Protein AF-A0A068B8W2-F1 (afdb_monomer_lite)

Structure (mmCIF, N/CA/C/O backbone):
data_AF-A0A068B8W2-F1
#
_entry.id   AF-A0A068B8W2-F1
#
loop_
_atom_site.group_PDB
_atom_site.id
_atom_site.type_symbol
_atom_site.label_atom_id
_atom_site.label_alt_id
_atom_site.label_comp_id
_atom_site.label_asym_id
_atom_site.label_entity_id
_atom_site.label_seq_id
_atom_site.pdbx_PDB_ins_code
_atom_site.Cartn_x
_atom_site.Cartn_y
_atom_site.Cartn_z
_atom_site.occupancy
_atom_site.B_iso_or_equiv
_atom_site.auth_seq_id
_atom_site.auth_comp_id
_atom_site.auth_asym_id
_atom_site.auth_atom_id
_atom_site.pdbx_PDB_model_num
ATOM 1 N N . SER A 1 1 ? -9.940 80.401 0.586 1.00 36.38 1 SER A N 1
ATOM 2 C CA . SER A 1 1 ? -10.183 79.533 -0.581 1.00 36.38 1 SER A CA 1
ATOM 3 C C . SER A 1 1 ? -9.376 78.262 -0.369 1.00 36.38 1 SER A C 1
ATOM 5 O O . SER A 1 1 ? -8.181 78.396 -0.162 1.00 36.38 1 SER A O 1
ATOM 7 N N . SER A 1 2 ? -9.941 77.064 -0.177 1.00 26.98 2 SER A N 1
ATOM 8 C CA . SER A 1 2 ? -11.043 76.405 -0.920 1.00 26.98 2 SER A CA 1
ATOM 9 C C . SER A 1 2 ? -10.590 76.067 -2.346 1.00 26.98 2 SER A C 1
ATOM 11 O O . SER A 1 2 ? -10.192 76.996 -3.040 1.00 26.98 2 SER A O 1
ATOM 13 N N . LEU A 1 3 ? -10.615 74.823 -2.846 1.00 29.17 3 LEU A N 1
ATOM 14 C CA . LEU A 1 3 ? -11.089 73.507 -2.336 1.00 29.17 3 LEU A CA 1
ATOM 15 C C . LEU A 1 3 ? -10.212 72.397 -3.029 1.00 29.17 3 LEU A C 1
ATOM 17 O O . LEU A 1 3 ? -9.415 72.763 -3.886 1.00 29.17 3 LEU A O 1
ATOM 21 N N . TRP A 1 4 ? -10.217 71.071 -2.784 1.00 25.31 4 TRP A N 1
ATOM 22 C CA . TRP A 1 4 ? -11.047 70.136 -1.994 1.00 25.31 4 TRP A CA 1
ATOM 23 C C . TRP A 1 4 ? -10.270 68.814 -1.685 1.00 25.31 4 TRP A C 1
ATOM 25 O O . TRP A 1 4 ? -9.098 68.680 -2.022 1.00 25.31 4 TRP A O 1
ATOM 35 N N . MET A 1 5 ? -10.945 67.827 -1.080 1.00 34.22 5 MET A N 1
ATOM 36 C CA . MET A 1 5 ? -10.606 66.391 -0.909 1.00 34.22 5 MET A CA 1
ATOM 37 C C . MET A 1 5 ? -11.958 65.642 -0.816 1.00 34.22 5 MET A C 1
ATOM 39 O O . MET A 1 5 ? -12.902 66.276 -0.331 1.00 34.22 5 MET A O 1
ATOM 43 N N . PRO A 1 6 ? -12.132 64.366 -1.247 1.00 42.16 6 PRO A N 1
ATOM 44 C CA . PRO A 1 6 ? -11.525 63.170 -0.616 1.00 42.16 6 PRO A CA 1
ATOM 45 C C . PRO A 1 6 ? -11.206 62.046 -1.666 1.00 42.16 6 PRO A C 1
ATOM 47 O O . PRO A 1 6 ? -11.066 62.371 -2.838 1.00 42.16 6 PRO A O 1
ATOM 50 N N . ALA A 1 7 ? -11.015 60.740 -1.395 1.00 27.53 7 ALA A N 1
ATOM 51 C CA . ALA A 1 7 ? -11.277 59.903 -0.213 1.00 27.53 7 ALA A CA 1
ATOM 52 C C . ALA A 1 7 ? -10.320 58.693 -0.064 1.00 27.53 7 ALA A C 1
ATOM 54 O O . ALA A 1 7 ? -9.448 58.458 -0.893 1.00 27.53 7 ALA A O 1
ATOM 55 N N . SER A 1 8 ? -10.497 57.929 1.023 1.00 30.73 8 SER A N 1
ATOM 56 C CA . SER A 1 8 ? -9.637 56.820 1.466 1.00 30.73 8 SER A CA 1
ATOM 57 C C . SER A 1 8 ? -10.455 55.629 1.982 1.00 30.73 8 SER A C 1
ATOM 59 O O . SER A 1 8 ? -11.459 55.839 2.662 1.00 30.73 8 SER A O 1
ATOM 61 N N . GLN A 1 9 ? -9.975 54.403 1.735 1.00 27.97 9 GLN A N 1
ATOM 62 C CA . GLN A 1 9 ? -10.209 53.185 2.534 1.00 27.97 9 GLN A CA 1
ATOM 63 C C . GLN A 1 9 ? -9.087 52.172 2.201 1.00 27.97 9 GLN A C 1
ATOM 65 O O . GLN A 1 9 ? -8.893 51.841 1.040 1.00 27.97 9 GLN A O 1
ATOM 70 N N . ARG A 1 10 ? -8.147 51.861 3.109 1.00 26.59 10 ARG A N 1
ATOM 71 C CA . ARG A 1 10 ? -8.221 51.066 4.364 1.00 26.59 10 ARG A CA 1
ATOM 72 C C . ARG A 1 10 ? -8.109 49.547 4.148 1.00 26.59 10 ARG A C 1
ATOM 74 O O . ARG A 1 10 ? -9.094 48.923 3.800 1.00 26.59 10 ARG A O 1
ATOM 81 N N . HIS A 1 11 ? -6.962 48.987 4.536 1.00 26.50 11 HIS A N 1
ATOM 82 C CA . HIS A 1 11 ? -6.759 47.755 5.331 1.00 26.50 11 HIS A CA 1
ATOM 83 C C . HIS A 1 11 ? -5.304 47.866 5.863 1.00 26.50 11 HIS A C 1
ATOM 85 O O . HIS A 1 11 ? -4.417 48.225 5.098 1.00 26.50 11 HIS A O 1
ATOM 91 N N . VAL A 1 12 ? -4.993 47.873 7.168 1.00 28.30 12 VAL A N 1
ATOM 92 C CA . VAL A 1 12 ? -5.113 46.801 8.184 1.00 28.30 12 VAL A CA 1
ATOM 93 C C . VAL A 1 12 ? -4.441 45.500 7.712 1.00 28.30 12 VAL A C 1
ATOM 95 O O . VAL A 1 12 ? -4.891 44.928 6.733 1.00 28.30 12 VAL A O 1
ATOM 98 N N . GLY A 1 13 ? -3.410 44.949 8.363 1.00 23.84 13 GLY A N 1
ATOM 99 C CA . GLY A 1 13 ? -2.653 45.421 9.532 1.00 23.84 13 GLY A CA 1
ATOM 100 C C . GLY A 1 13 ? -2.033 44.254 10.322 1.00 23.84 13 GLY A C 1
ATOM 101 O O . GLY A 1 13 ? -2.756 43.348 10.707 1.00 23.84 13 GLY A O 1
ATOM 102 N N . HIS A 1 14 ? -0.729 44.341 10.611 1.00 27.31 14 HIS A N 1
ATOM 103 C CA . HIS A 1 14 ? 0.101 43.423 11.420 1.00 27.31 14 HIS A CA 1
ATOM 104 C C . HIS A 1 14 ? 0.532 42.050 10.851 1.00 27.31 14 HIS A C 1
ATOM 106 O O . HIS A 1 14 ? -0.207 41.077 10.784 1.00 27.31 14 HIS A O 1
ATOM 112 N N . ASN A 1 15 ? 1.831 42.033 10.532 1.00 25.72 15 ASN A N 1
ATOM 113 C CA . ASN A 1 15 ? 2.863 40.993 10.646 1.00 25.72 15 ASN A CA 1
ATOM 114 C C . ASN A 1 15 ? 2.612 39.660 11.389 1.00 25.72 15 ASN A C 1
ATOM 116 O O . ASN A 1 15 ? 1.964 39.598 12.426 1.00 25.72 15 ASN A O 1
ATOM 120 N N . ALA A 1 16 ? 3.453 38.704 10.963 1.00 26.86 16 ALA A N 1
ATOM 121 C CA . ALA A 1 16 ? 4.076 37.613 11.727 1.00 26.86 16 ALA A CA 1
ATOM 122 C C . ALA A 1 16 ? 3.227 36.373 12.077 1.00 26.86 16 ALA A C 1
ATOM 124 O O . ALA A 1 16 ? 2.546 36.301 13.092 1.00 26.86 16 ALA A O 1
ATOM 125 N N . GLY A 1 17 ? 3.432 35.326 11.272 1.00 23.97 17 GLY A N 1
ATOM 126 C CA . GLY A 1 17 ? 3.060 33.937 11.542 1.00 23.97 17 GLY A CA 1
ATOM 127 C C . GLY A 1 17 ? 3.944 33.018 10.695 1.00 23.97 17 GLY A C 1
ATOM 128 O O . GLY A 1 17 ? 3.682 32.814 9.512 1.00 23.97 17 GLY A O 1
ATOM 129 N N . TRP A 1 18 ? 5.062 32.558 11.261 1.00 31.84 18 TRP A N 1
ATOM 130 C CA . TRP A 1 18 ? 5.984 31.621 10.601 1.00 31.84 18 TRP A CA 1
ATOM 131 C C . TRP A 1 18 ? 5.379 30.203 10.630 1.00 31.84 18 TRP A C 1
ATOM 133 O O . TRP A 1 18 ? 4.575 29.923 11.513 1.00 31.84 18 TRP A O 1
ATOM 143 N N . LEU A 1 19 ? 5.802 29.317 9.716 1.00 30.98 19 LEU A N 1
ATOM 144 C CA . LEU A 1 19 ? 5.360 27.908 9.591 1.00 30.98 19 LEU A CA 1
ATOM 145 C C . LEU A 1 19 ? 3.920 27.665 9.069 1.00 30.98 19 LEU A C 1
ATOM 147 O O . LEU A 1 19 ? 3.079 27.198 9.823 1.00 30.98 19 LEU A O 1
ATOM 151 N N . ASP A 1 20 ? 3.680 27.837 7.757 1.00 30.50 20 A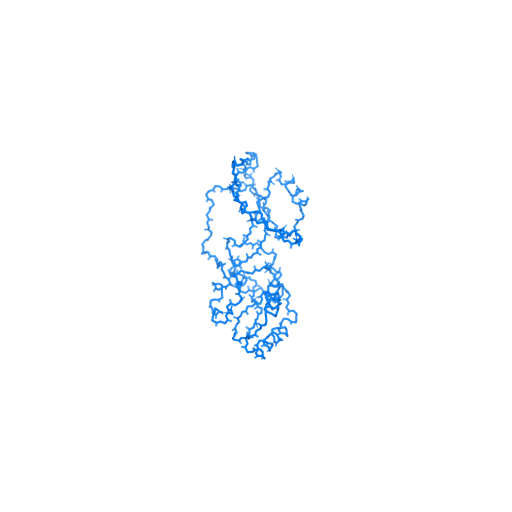SP A N 1
ATOM 152 C CA . ASP A 1 20 ? 2.866 26.854 6.991 1.00 30.50 20 ASP A CA 1
ATOM 153 C C . ASP A 1 20 ? 3.097 26.908 5.456 1.00 30.50 20 ASP A C 1
ATOM 155 O O . ASP A 1 20 ? 2.189 27.104 4.647 1.00 30.50 20 ASP A O 1
ATOM 159 N N . LYS A 1 21 ? 4.362 26.813 5.012 1.00 32.41 21 LYS A N 1
ATOM 160 C CA . LYS A 1 21 ? 4.726 26.833 3.577 1.00 32.41 21 LYS A CA 1
ATOM 161 C C . LYS A 1 21 ? 5.486 25.585 3.135 1.00 32.41 21 LYS A C 1
ATOM 163 O O . LYS A 1 21 ? 6.660 25.660 2.784 1.00 32.41 21 LYS A O 1
ATOM 168 N N . GLN A 1 22 ? 4.786 24.452 3.081 1.00 31.50 22 GLN A N 1
ATOM 169 C CA . GLN A 1 22 ? 5.243 23.287 2.308 1.00 31.50 22 GLN A CA 1
ATOM 170 C C . GLN A 1 22 ? 4.122 22.537 1.566 1.00 31.50 22 GLN A C 1
ATOM 172 O O . GLN A 1 22 ? 4.227 21.345 1.279 1.00 31.50 22 GLN A O 1
ATOM 177 N N . GLY A 1 23 ? 3.079 23.266 1.154 1.00 28.17 23 GLY A N 1
ATOM 178 C CA . GLY A 1 23 ? 2.222 22.822 0.058 1.00 28.17 23 GLY A CA 1
ATOM 179 C C . GLY A 1 23 ? 3.056 22.656 -1.215 1.00 28.17 23 GLY A C 1
ATOM 180 O O . GLY A 1 23 ? 3.530 23.642 -1.780 1.00 28.17 23 GLY A O 1
ATOM 181 N N . MET A 1 24 ? 3.262 21.408 -1.644 1.00 30.47 24 MET A N 1
ATOM 182 C CA . MET A 1 24 ? 3.924 21.101 -2.914 1.00 30.47 24 MET A CA 1
ATOM 183 C C . MET A 1 24 ? 3.161 21.774 -4.064 1.00 30.47 24 MET A C 1
ATOM 185 O O . MET A 1 24 ? 1.928 21.731 -4.069 1.00 30.47 24 MET A O 1
ATOM 189 N N . PRO A 1 25 ? 3.850 22.389 -5.042 1.00 31.19 25 PRO A N 1
ATOM 190 C CA . PRO A 1 25 ? 3.169 23.062 -6.135 1.00 31.19 25 PRO A CA 1
ATOM 191 C C . PRO A 1 25 ? 2.336 22.065 -6.943 1.00 31.19 25 PRO A C 1
ATOM 193 O O . PRO A 1 25 ? 2.823 20.993 -7.308 1.00 31.19 25 PRO A O 1
ATOM 196 N N . GLN A 1 26 ? 1.110 22.469 -7.283 1.00 43.31 26 GLN A N 1
ATOM 197 C CA . GLN A 1 26 ? 0.320 21.890 -8.371 1.00 43.31 26 GLN A CA 1
ATOM 198 C C . GLN A 1 26 ? 1.069 22.110 -9.694 1.00 43.31 26 GLN A C 1
ATOM 200 O O . GLN A 1 26 ? 0.801 23.044 -10.445 1.00 43.31 26 GLN A O 1
ATOM 205 N N . ARG A 1 27 ? 2.062 21.259 -9.956 1.00 33.94 27 ARG A N 1
ATOM 206 C CA . ARG A 1 27 ? 2.553 21.022 -11.306 1.00 33.94 27 ARG A CA 1
ATOM 207 C C . ARG A 1 27 ? 1.568 20.066 -11.958 1.00 33.94 27 ARG A C 1
ATOM 209 O O . ARG A 1 27 ? 1.485 18.907 -11.556 1.00 33.94 27 ARG A O 1
ATOM 216 N N . SER A 1 28 ? 0.867 20.549 -12.981 1.00 37.97 28 SER A N 1
ATOM 217 C CA . SER A 1 28 ? 0.469 19.679 -14.083 1.00 37.97 28 SER A CA 1
ATOM 218 C C . SER A 1 28 ? 1.690 18.854 -14.488 1.00 37.97 28 SER A C 1
ATOM 220 O O . SER A 1 28 ? 2.794 19.402 -14.573 1.00 37.97 28 SER A O 1
ATOM 222 N N . MET A 1 29 ? 1.518 17.545 -14.677 1.00 35.00 29 MET A N 1
ATOM 223 C CA . MET A 1 29 ? 2.601 16.718 -15.204 1.00 35.00 29 MET A CA 1
ATOM 224 C C . MET A 1 29 ? 3.020 17.313 -16.555 1.00 35.00 29 MET A C 1
ATOM 226 O O . MET A 1 29 ? 2.172 17.392 -17.443 1.00 35.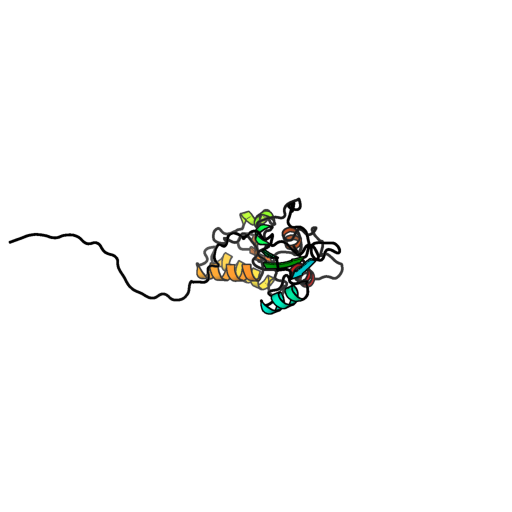00 29 MET A O 1
ATOM 230 N N . PRO A 1 30 ? 4.275 17.771 -16.723 1.00 32.84 30 PRO A N 1
ATOM 231 C CA . PRO A 1 30 ? 4.814 17.993 -18.055 1.00 32.84 30 PRO A CA 1
ATOM 232 C C . PRO A 1 30 ? 4.872 16.629 -18.738 1.00 32.84 30 PRO A C 1
ATOM 234 O O . PRO A 1 30 ? 5.185 15.645 -18.062 1.00 32.84 30 PRO A O 1
ATOM 237 N N . ASP A 1 31 ? 4.599 16.569 -20.038 1.00 45.00 31 ASP A N 1
ATOM 238 C CA . ASP A 1 31 ? 4.586 15.312 -20.785 1.00 45.00 31 ASP A CA 1
ATOM 239 C C . ASP A 1 31 ? 5.876 14.518 -20.520 1.00 45.00 31 ASP A C 1
ATOM 241 O O . ASP A 1 31 ? 6.985 14.973 -20.817 1.00 45.00 31 ASP A O 1
ATOM 245 N N . SER A 1 32 ? 5.741 13.334 -19.911 1.00 45.06 32 SER A N 1
ATOM 246 C CA . SER A 1 32 ? 6.882 12.501 -19.504 1.00 45.06 32 SER A CA 1
ATOM 247 C C . SER A 1 32 ? 7.632 11.899 -20.698 1.00 45.06 32 SER A C 1
ATOM 249 O O . SER A 1 32 ? 8.718 11.346 -20.523 1.00 45.06 32 SER A O 1
ATOM 251 N N . CYS A 1 33 ? 7.111 12.100 -21.913 1.00 44.62 33 CYS A N 1
ATOM 252 C CA . CYS A 1 33 ? 7.702 11.790 -23.210 1.00 44.62 33 CYS A CA 1
ATOM 253 C C . CYS A 1 33 ? 8.936 12.662 -23.534 1.00 44.62 33 CYS A C 1
ATOM 255 O O . CYS A 1 33 ? 9.015 13.315 -24.578 1.00 44.62 33 CYS A O 1
ATOM 257 N N . ARG A 1 34 ? 9.954 12.651 -22.664 1.00 58.28 34 ARG A N 1
ATOM 258 C CA . ARG A 1 34 ? 11.313 13.018 -23.077 1.00 58.28 34 ARG A CA 1
ATOM 259 C C . ARG A 1 34 ? 11.819 11.927 -24.009 1.00 58.28 34 ARG A C 1
ATOM 261 O O . ARG A 1 34 ? 12.118 10.830 -23.549 1.00 58.28 34 ARG A O 1
ATOM 268 N N . VAL A 1 35 ? 11.912 12.253 -25.298 1.00 63.03 35 VAL A N 1
ATOM 269 C CA . VAL A 1 35 ? 12.390 11.353 -26.357 1.00 63.03 35 VAL A CA 1
ATOM 270 C C . VAL A 1 35 ? 13.687 10.667 -25.920 1.00 63.03 35 VAL A C 1
ATOM 272 O O . VAL A 1 35 ? 14.736 11.304 -25.806 1.00 63.03 35 VAL A O 1
ATOM 275 N N . LEU A 1 36 ? 13.590 9.364 -25.655 1.00 75.44 36 LEU A N 1
ATOM 276 C CA . LEU A 1 36 ? 14.732 8.496 -25.394 1.00 75.44 36 LEU A CA 1
ATOM 277 C C . LEU A 1 36 ? 15.638 8.456 -26.632 1.00 75.44 36 LEU A C 1
ATOM 279 O O . LEU A 1 36 ? 15.157 8.529 -27.764 1.00 75.44 36 LEU A O 1
ATOM 283 N N . ASP A 1 37 ? 16.948 8.281 -26.435 1.00 79.12 37 ASP A N 1
ATOM 284 C CA . ASP A 1 37 ? 17.842 7.981 -27.556 1.00 79.12 37 ASP A CA 1
ATOM 285 C C . ASP A 1 37 ? 17.321 6.723 -28.279 1.00 79.12 37 ASP A C 1
ATOM 287 O O . ASP A 1 37 ? 17.054 5.695 -27.657 1.00 79.12 37 ASP A O 1
ATOM 291 N N . ASN A 1 38 ? 17.214 6.788 -29.606 1.00 78.12 38 ASN A N 1
ATOM 292 C CA . ASN A 1 38 ? 16.852 5.680 -30.494 1.00 78.12 38 ASN A CA 1
ATOM 293 C C . ASN A 1 38 ? 17.838 4.485 -30.378 1.00 78.12 38 ASN A C 1
ATOM 295 O O . ASN A 1 38 ? 17.589 3.403 -30.907 1.00 78.12 38 ASN A O 1
ATOM 299 N N . ARG A 1 39 ? 18.974 4.641 -29.689 1.00 80.62 39 ARG A N 1
ATOM 300 C CA . ARG A 1 39 ? 19.863 3.546 -29.256 1.00 80.62 39 ARG A CA 1
ATOM 301 C C . ARG A 1 39 ? 19.384 2.830 -27.988 1.00 80.62 39 ARG A C 1
ATOM 303 O O . ARG A 1 39 ? 19.645 1.642 -27.850 1.00 80.62 39 ARG A O 1
ATOM 310 N N . VAL A 1 40 ? 18.703 3.539 -27.088 1.00 85.62 40 VAL A N 1
ATOM 311 C CA . VAL A 1 40 ? 18.208 3.049 -25.788 1.00 85.62 40 VAL A CA 1
ATOM 312 C C . VAL A 1 40 ? 16.755 2.574 -25.884 1.00 85.62 40 VAL A C 1
ATOM 314 O O . VAL A 1 40 ? 16.403 1.589 -25.244 1.00 85.62 40 VAL A O 1
ATOM 317 N N . ALA A 1 41 ? 15.924 3.211 -26.715 1.00 87.06 41 ALA A N 1
ATOM 318 C CA . ALA A 1 41 ? 14.512 2.878 -26.955 1.00 87.06 41 ALA A CA 1
ATOM 319 C C . ALA A 1 41 ? 14.302 1.594 -27.796 1.00 87.06 41 ALA A C 1
ATOM 321 O O . ALA A 1 41 ? 13.509 1.574 -28.738 1.00 87.06 41 ALA A O 1
ATOM 322 N N . LYS A 1 42 ? 15.073 0.536 -27.521 1.00 88.44 42 LYS A N 1
ATOM 323 C CA . LYS A 1 42 ? 15.097 -0.727 -28.274 1.00 88.44 42 LYS A CA 1
ATOM 324 C C . LYS A 1 42 ? 15.297 -1.934 -27.351 1.00 88.44 42 LYS A C 1
ATOM 326 O O . LYS A 1 42 ? 15.847 -1.772 -26.264 1.00 88.44 42 LYS A O 1
ATOM 331 N N . PRO A 1 43 ? 14.909 -3.148 -27.789 1.00 90.62 43 PRO A N 1
ATOM 332 C CA . PRO A 1 43 ? 15.199 -4.379 -27.064 1.00 90.62 43 PRO A CA 1
ATOM 333 C C . PRO A 1 43 ? 16.707 -4.582 -26.790 1.00 90.62 43 PRO A C 1
ATOM 335 O O . PRO A 1 43 ? 17.519 -4.266 -27.663 1.00 90.62 43 PRO A O 1
ATOM 338 N N . PRO A 1 44 ? 17.093 -5.171 -25.640 1.00 93.00 44 PRO A N 1
ATOM 339 C CA . PRO A 1 44 ? 16.216 -5.646 -24.570 1.00 93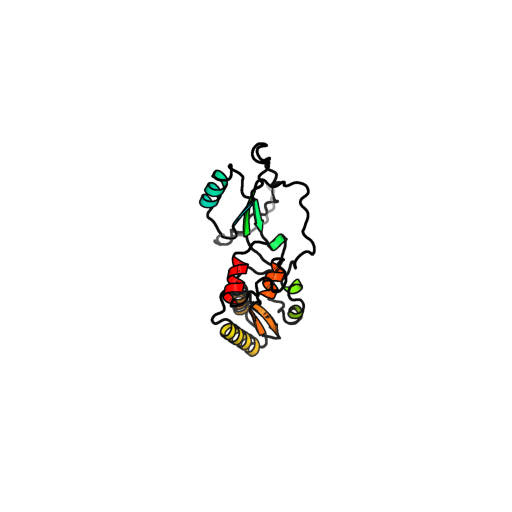.00 44 PRO A CA 1
ATOM 340 C C . PRO A 1 44 ? 15.553 -4.494 -23.804 1.00 93.00 44 PRO A C 1
ATOM 342 O O . PRO A 1 44 ? 16.185 -3.489 -23.478 1.00 93.00 44 PRO A O 1
ATOM 345 N N . TYR A 1 45 ? 14.266 -4.657 -23.498 1.00 94.81 45 TYR A N 1
ATOM 346 C CA . TYR A 1 45 ? 13.584 -3.734 -22.601 1.00 94.81 45 TYR A CA 1
ATOM 347 C C . TYR A 1 45 ? 14.012 -3.997 -21.156 1.00 94.81 45 TYR A C 1
ATOM 349 O O . TYR A 1 45 ? 14.118 -5.151 -20.737 1.00 94.81 45 TYR A O 1
ATOM 357 N N . PHE A 1 46 ? 14.237 -2.931 -20.395 1.00 94.94 46 PHE A N 1
ATOM 358 C CA . PHE A 1 46 ? 14.541 -2.974 -18.972 1.00 94.94 46 PHE A CA 1
ATOM 359 C C . PHE A 1 46 ? 13.529 -2.143 -18.183 1.00 94.94 46 PHE A C 1
ATOM 361 O O . PHE A 1 46 ? 13.010 -1.133 -18.660 1.00 94.94 46 PHE A O 1
ATOM 368 N N . PHE A 1 47 ? 13.282 -2.566 -16.947 1.00 94.81 47 PHE A N 1
ATOM 369 C CA . PHE A 1 47 ? 12.434 -1.867 -15.994 1.00 94.81 47 PHE A CA 1
ATOM 370 C C . PHE A 1 47 ? 13.060 -2.005 -14.608 1.00 94.81 47 PHE A C 1
ATOM 372 O O . PHE A 1 47 ? 13.092 -3.092 -14.034 1.00 94.81 47 PHE A O 1
ATOM 379 N N . TYR A 1 48 ? 13.594 -0.905 -14.087 1.00 94.94 48 TYR A N 1
ATOM 380 C CA . TYR A 1 48 ? 14.005 -0.787 -12.694 1.00 94.94 48 TYR A CA 1
ATOM 381 C C . TYR A 1 48 ? 12.939 0.005 -11.944 1.00 94.94 48 TYR A C 1
ATOM 383 O O . TYR A 1 48 ? 12.578 1.098 -12.373 1.00 94.94 48 TYR A O 1
ATOM 391 N N . GLY A 1 49 ? 12.466 -0.512 -10.814 1.00 92.94 49 GLY A N 1
ATOM 392 C CA . GLY A 1 49 ? 11.542 0.194 -9.932 1.00 92.94 49 GLY A CA 1
ATOM 393 C C . GLY A 1 49 ? 12.052 0.208 -8.499 1.00 92.94 49 GLY A C 1
ATOM 394 O O . GLY A 1 49 ? 12.683 -0.752 -8.055 1.00 92.94 49 GLY A O 1
ATOM 395 N N . ASN A 1 50 ? 11.777 1.286 -7.767 1.00 90.75 50 ASN A N 1
ATOM 396 C CA . ASN A 1 50 ? 12.065 1.360 -6.340 1.00 90.75 50 ASN A CA 1
ATOM 397 C C . ASN A 1 50 ? 10.941 2.069 -5.570 1.00 90.75 50 ASN A C 1
ATOM 399 O O . ASN A 1 50 ? 10.539 3.186 -5.899 1.00 90.75 50 ASN A O 1
ATOM 403 N N . ILE A 1 51 ? 10.473 1.386 -4.525 1.00 79.62 51 ILE A N 1
ATOM 404 C CA . ILE A 1 51 ? 9.370 1.773 -3.633 1.00 79.62 51 ILE A CA 1
ATOM 405 C C . ILE A 1 51 ? 9.882 2.591 -2.429 1.00 79.62 51 ILE A C 1
ATOM 407 O O . ILE A 1 51 ? 9.119 3.240 -1.716 1.00 79.62 51 ILE A O 1
ATOM 411 N N . THR A 1 52 ? 11.191 2.551 -2.165 1.00 68.06 52 THR A N 1
ATOM 412 C CA . THR A 1 52 ? 11.808 3.244 -1.029 1.00 68.06 52 THR A CA 1
ATOM 413 C C . THR A 1 52 ? 12.118 4.705 -1.356 1.00 68.06 52 THR A C 1
ATOM 415 O O . THR A 1 52 ? 12.374 5.070 -2.505 1.00 68.06 52 THR A O 1
ATOM 418 N N . ASN A 1 53 ? 12.175 5.548 -0.319 1.00 74.06 53 ASN A N 1
ATOM 419 C CA . ASN A 1 53 ? 12.672 6.923 -0.420 1.00 74.06 53 ASN A CA 1
ATOM 420 C C . ASN A 1 53 ? 14.205 6.943 -0.618 1.00 74.06 53 ASN A C 1
ATOM 422 O O . ASN A 1 53 ? 14.949 7.372 0.266 1.00 74.06 53 ASN A O 1
ATOM 426 N N . LEU A 1 54 ? 14.684 6.481 -1.777 1.00 84.19 54 LEU A N 1
ATOM 427 C CA . LEU A 1 54 ? 16.048 6.741 -2.233 1.00 84.19 54 LEU A CA 1
ATOM 428 C C . LEU A 1 54 ? 16.303 8.257 -2.265 1.00 84.19 54 LEU A C 1
ATOM 430 O O . LEU A 1 54 ? 15.445 9.037 -2.685 1.00 84.19 54 LEU A O 1
ATOM 434 N N . SER A 1 55 ? 17.505 8.676 -1.863 1.00 88.88 55 SER A N 1
ATOM 435 C CA . SER A 1 55 ? 17.929 10.072 -1.992 1.00 88.88 55 SER A CA 1
ATOM 436 C C . SER A 1 55 ? 18.040 10.493 -3.461 1.00 88.88 55 SER A C 1
ATOM 438 O O . SER A 1 55 ? 18.212 9.661 -4.357 1.00 88.88 55 SER A O 1
ATOM 440 N N . GLN A 1 56 ? 18.003 11.805 -3.710 1.00 88.38 56 GLN A N 1
ATOM 441 C CA . GLN A 1 56 ? 18.190 12.361 -5.052 1.00 88.38 56 GLN A CA 1
ATOM 442 C C . GLN A 1 56 ? 19.511 11.888 -5.684 1.00 88.38 56 GLN A C 1
ATOM 444 O O . GLN A 1 56 ? 19.528 11.511 -6.851 1.00 88.38 56 GLN A O 1
ATOM 449 N N . ASP A 1 57 ? 20.594 11.822 -4.903 1.00 92.38 57 ASP A N 1
ATOM 450 C CA . ASP A 1 57 ? 21.909 11.359 -5.370 1.00 92.38 57 ASP A CA 1
ATOM 451 C C . ASP A 1 57 ? 21.904 9.877 -5.769 1.00 92.38 57 ASP A C 1
ATOM 453 O O . ASP A 1 57 ? 22.598 9.478 -6.704 1.00 92.38 57 ASP A O 1
ATOM 457 N N . SER A 1 58 ? 21.113 9.050 -5.079 1.00 94.31 58 SER A N 1
ATOM 458 C CA . SER A 1 58 ? 20.915 7.646 -5.447 1.00 94.31 58 SER A CA 1
ATOM 459 C C . SER A 1 58 ? 20.131 7.525 -6.753 1.00 94.31 58 SER A C 1
ATOM 461 O O . SER A 1 58 ? 20.530 6.752 -7.620 1.00 94.31 58 SER A O 1
ATOM 463 N N . TRP A 1 59 ? 19.090 8.340 -6.958 1.00 92.50 59 TRP A N 1
ATOM 464 C CA . TRP A 1 59 ? 18.381 8.401 -8.242 1.00 92.50 59 TRP A CA 1
ATOM 465 C C . TRP A 1 59 ? 19.256 8.911 -9.391 1.00 92.50 59 TRP A C 1
ATOM 467 O O . TRP A 1 59 ? 19.171 8.374 -10.493 1.00 92.50 59 TRP A O 1
ATOM 477 N N . VAL A 1 60 ? 20.142 9.881 -9.142 1.00 92.62 60 VAL A N 1
ATOM 478 C CA . VAL A 1 60 ? 21.136 10.339 -10.128 1.00 92.62 60 VAL A CA 1
ATOM 479 C C . VAL A 1 60 ? 22.087 9.201 -10.511 1.00 92.62 60 VAL A C 1
ATOM 481 O O . VAL A 1 60 ? 22.293 8.973 -11.700 1.00 92.62 60 VAL A O 1
ATOM 484 N N . LYS A 1 61 ? 22.605 8.433 -9.543 1.00 95.31 61 LYS A N 1
ATOM 485 C CA . LYS A 1 61 ? 23.474 7.270 -9.811 1.00 95.31 61 LYS A CA 1
ATOM 486 C C . LYS A 1 61 ? 22.755 6.162 -10.586 1.00 95.31 61 LYS A C 1
ATOM 488 O O . LYS A 1 61 ? 23.318 5.631 -11.540 1.00 95.31 61 LYS A O 1
ATOM 493 N N . VAL A 1 62 ? 21.513 5.836 -10.212 1.00 94.38 62 VAL A N 1
ATOM 494 C CA . VAL A 1 62 ? 20.680 4.852 -10.929 1.00 94.38 62 VAL A CA 1
ATOM 495 C C . VAL A 1 62 ? 20.421 5.310 -12.366 1.00 94.38 62 VAL A C 1
ATOM 497 O O . VAL A 1 62 ? 20.617 4.529 -13.291 1.00 94.38 62 VAL A O 1
ATOM 500 N N . SER A 1 63 ? 20.053 6.580 -12.564 1.00 92.75 63 SER A N 1
ATOM 501 C CA . SER A 1 63 ? 19.854 7.177 -13.889 1.00 92.75 63 SER A CA 1
ATOM 502 C C . SER A 1 63 ? 21.130 7.109 -14.734 1.00 92.75 63 SER A C 1
ATOM 504 O O . SER A 1 63 ? 21.095 6.595 -15.847 1.00 92.75 63 SER A O 1
ATOM 506 N N . GLN A 1 64 ? 22.276 7.541 -14.197 1.00 93.62 64 GLN A N 1
ATOM 507 C CA . GLN A 1 64 ? 23.572 7.497 -14.888 1.00 93.62 64 GLN A CA 1
ATOM 508 C C . GLN A 1 64 ? 23.960 6.077 -15.322 1.00 93.62 64 GLN A C 1
ATOM 510 O O . GLN A 1 64 ? 24.414 5.893 -16.450 1.00 93.62 64 GLN A O 1
ATOM 515 N N . PHE A 1 65 ? 23.755 5.078 -14.457 1.00 94.50 65 PHE A N 1
ATOM 516 C CA . PHE A 1 65 ? 24.027 3.674 -14.771 1.00 94.50 65 PHE A CA 1
ATOM 517 C C . PHE A 1 65 ? 23.062 3.121 -15.835 1.00 94.50 65 PHE A C 1
ATOM 519 O O . PHE A 1 65 ? 23.484 2.437 -16.764 1.00 94.50 65 PHE A O 1
ATOM 526 N N . LEU A 1 66 ? 21.776 3.470 -15.746 1.00 93.19 66 LEU A N 1
ATOM 527 C CA . LEU A 1 66 ? 20.731 3.095 -16.701 1.00 93.19 66 LEU A CA 1
ATOM 528 C C . LEU A 1 66 ? 20.638 4.110 -17.854 1.00 93.19 66 LEU A C 1
ATOM 530 O O . LEU A 1 66 ? 19.598 4.717 -18.104 1.00 93.19 66 LEU A O 1
ATOM 534 N N . TYR A 1 67 ? 21.751 4.286 -18.570 1.00 92.31 67 TYR A N 1
ATOM 535 C CA . TYR A 1 67 ? 21.849 5.051 -19.824 1.00 92.31 67 TYR A CA 1
ATOM 536 C C . TYR A 1 67 ? 21.402 6.527 -19.744 1.00 92.31 67 TYR A C 1
ATOM 538 O O . TYR A 1 67 ? 20.977 7.109 -20.740 1.00 92.31 67 TYR A O 1
ATOM 546 N N . SER A 1 68 ? 21.510 7.155 -18.567 1.00 92.00 68 SER A N 1
ATOM 547 C CA . SER A 1 68 ? 21.023 8.518 -18.265 1.00 92.00 68 SER A CA 1
ATOM 548 C C . SER A 1 68 ? 19.504 8.716 -18.410 1.00 92.00 68 SER A C 1
ATOM 550 O O . SER A 1 68 ? 19.015 9.852 -18.417 1.00 92.00 68 SER A O 1
ATOM 552 N N . VAL A 1 69 ? 18.738 7.620 -18.465 1.00 91.75 69 VAL A N 1
ATOM 553 C CA . VAL A 1 69 ? 17.271 7.647 -18.495 1.00 91.75 69 VAL A CA 1
ATOM 554 C C . VAL A 1 69 ? 16.745 8.310 -17.224 1.00 91.75 69 VAL A C 1
ATOM 556 O O . VAL A 1 69 ? 17.181 8.005 -16.113 1.00 91.75 69 VAL A O 1
ATOM 559 N N . GLN A 1 70 ? 15.827 9.260 -17.385 1.00 90.12 70 GLN A N 1
ATOM 560 C CA . GLN A 1 70 ? 15.246 9.999 -16.266 1.00 90.12 70 GLN A CA 1
ATOM 561 C C . GLN A 1 70 ? 14.192 9.144 -15.546 1.00 90.12 70 GLN A C 1
ATOM 563 O O . GLN A 1 70 ? 13.386 8.518 -16.233 1.00 90.12 70 GLN A O 1
ATOM 568 N N .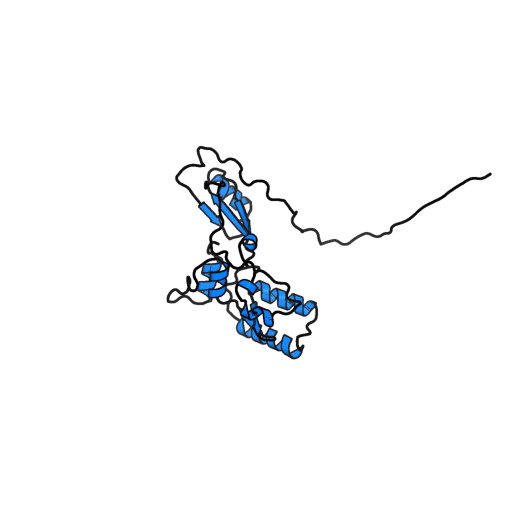 PRO A 1 71 ? 14.147 9.128 -14.200 1.00 91.75 71 PRO A N 1
ATOM 569 C CA . PRO A 1 71 ? 13.114 8.384 -13.494 1.00 91.75 71 PRO A CA 1
ATOM 570 C C . PRO A 1 71 ? 11.711 8.978 -13.689 1.00 91.75 71 PRO A C 1
ATOM 572 O O . PRO A 1 71 ? 11.490 10.171 -13.468 1.00 91.75 71 PRO A O 1
ATOM 575 N N . GLU A 1 72 ? 10.753 8.124 -14.041 1.00 92.00 72 GLU A N 1
ATOM 576 C CA . GLU A 1 72 ? 9.320 8.389 -13.952 1.00 92.00 72 GLU A CA 1
ATOM 577 C C . GLU A 1 72 ? 8.899 8.233 -12.480 1.00 92.00 72 GLU A C 1
ATOM 579 O O . GLU A 1 72 ? 8.985 7.146 -11.908 1.00 92.00 72 GLU A O 1
ATOM 584 N N . PHE A 1 73 ? 8.486 9.332 -11.842 1.00 91.31 73 PHE A N 1
ATOM 585 C CA . PHE A 1 73 ? 8.030 9.340 -10.450 1.00 91.31 73 PHE A CA 1
ATOM 586 C C . PHE A 1 73 ? 6.509 9.387 -10.383 1.00 91.31 73 PHE A C 1
ATOM 588 O O . PHE A 1 73 ? 5.890 10.345 -10.851 1.00 91.31 73 PHE A O 1
ATOM 595 N N . ILE A 1 74 ? 5.913 8.385 -9.742 1.00 91.12 74 ILE A N 1
ATOM 596 C CA . ILE A 1 74 ? 4.464 8.217 -9.670 1.00 91.12 74 ILE A CA 1
ATOM 597 C C . ILE A 1 74 ? 3.990 8.083 -8.219 1.00 91.12 74 ILE A C 1
ATOM 599 O O . ILE A 1 74 ? 4.783 7.973 -7.280 1.00 91.12 74 ILE A O 1
ATOM 603 N N . ASN A 1 75 ? 2.674 8.138 -8.021 1.00 92.19 75 ASN A N 1
ATOM 604 C CA . ASN A 1 75 ? 2.053 7.870 -6.732 1.00 92.19 75 ASN A CA 1
ATOM 605 C C . ASN A 1 75 ? 0.847 6.945 -6.925 1.00 92.19 75 ASN A C 1
ATOM 607 O O . ASN A 1 75 ? -0.081 7.288 -7.662 1.00 92.19 75 ASN A O 1
ATOM 611 N N . ALA A 1 76 ? 0.850 5.806 -6.233 1.00 92.62 76 ALA A N 1
ATOM 612 C CA . ALA A 1 76 ? -0.199 4.789 -6.276 1.00 92.62 76 ALA A CA 1
ATOM 613 C C . ALA A 1 76 ? -1.607 5.327 -5.942 1.00 92.62 76 ALA A C 1
ATOM 615 O O . ALA A 1 76 ? -2.603 4.709 -6.323 1.00 92.62 76 ALA A O 1
ATOM 616 N N . GLN A 1 77 ? -1.710 6.514 -5.326 1.00 93.88 77 GLN A N 1
ATOM 617 C CA . GLN A 1 77 ? -2.978 7.191 -5.027 1.00 93.88 77 GLN A CA 1
ATOM 618 C C . GLN A 1 77 ? -3.829 7.485 -6.276 1.00 93.88 77 GLN A C 1
ATOM 620 O O . GLN A 1 77 ? -5.031 7.712 -6.159 1.00 93.88 77 GLN A O 1
ATOM 625 N N . PHE A 1 78 ? -3.210 7.551 -7.460 1.00 92.69 78 PHE A N 1
ATOM 626 C CA . PHE A 1 78 ? -3.904 7.791 -8.730 1.00 92.69 78 PHE A CA 1
ATOM 627 C C . PHE A 1 78 ? -4.485 6.508 -9.340 1.00 92.69 78 PHE A C 1
ATOM 629 O O . PHE A 1 78 ? -5.306 6.584 -10.250 1.00 92.69 78 PHE A O 1
ATOM 636 N N . PHE A 1 79 ? -4.097 5.348 -8.804 1.00 92.94 79 PHE A N 1
ATOM 637 C CA . PHE A 1 79 ? -4.469 4.027 -9.305 1.00 92.94 79 PHE A CA 1
ATOM 638 C C . PHE A 1 79 ? -5.101 3.136 -8.233 1.00 92.94 79 PHE A C 1
ATOM 640 O O . PHE A 1 79 ? -5.481 2.023 -8.560 1.00 92.94 79 PHE A O 1
ATOM 647 N N . SER A 1 80 ? -5.194 3.566 -6.967 1.00 95.69 80 SER A N 1
ATOM 648 C CA . SER A 1 80 ? -5.664 2.715 -5.867 1.00 95.69 80 SER A CA 1
ATOM 649 C C . SER A 1 80 ? -6.034 3.471 -4.585 1.00 95.69 80 SER A C 1
ATOM 651 O O . SER A 1 80 ? -5.847 4.681 -4.461 1.00 95.69 80 SER A O 1
ATOM 653 N N . ALA A 1 81 ? -6.473 2.716 -3.577 1.00 96.81 81 ALA A N 1
ATOM 654 C CA . ALA A 1 81 ? -6.682 3.153 -2.203 1.00 96.81 81 ALA A CA 1
ATOM 655 C C . ALA A 1 81 ? -5.394 3.308 -1.358 1.00 96.81 81 ALA A C 1
ATOM 657 O O . ALA A 1 81 ? -5.502 3.429 -0.137 1.00 96.81 81 ALA A O 1
ATOM 658 N N . LEU A 1 82 ? -4.193 3.299 -1.950 1.00 95.50 82 LEU A N 1
ATOM 659 C CA . LEU A 1 82 ? -2.909 3.439 -1.250 1.00 95.50 82 LEU A CA 1
ATOM 660 C C . LEU A 1 82 ? -2.123 4.656 -1.758 1.00 95.50 82 LEU A C 1
ATOM 662 O O . LEU A 1 82 ? -1.861 4.789 -2.947 1.00 95.50 82 LEU A O 1
ATOM 666 N N . VAL A 1 83 ? -1.686 5.524 -0.845 1.00 93.56 83 VAL A N 1
ATOM 667 C CA . VAL A 1 83 ? -0.727 6.601 -1.118 1.00 93.56 83 VAL A CA 1
ATOM 668 C C . VAL A 1 83 ? 0.687 6.051 -0.934 1.00 93.56 83 VAL A C 1
ATOM 670 O O . VAL A 1 83 ? 1.160 5.892 0.192 1.00 93.56 83 VAL A O 1
ATOM 673 N N . ARG A 1 84 ? 1.377 5.772 -2.041 1.00 90.94 84 ARG A N 1
ATOM 674 C CA . ARG A 1 84 ? 2.766 5.292 -2.059 1.00 90.94 84 ARG A CA 1
ATOM 675 C C . ARG A 1 84 ? 3.500 5.932 -3.229 1.00 90.94 84 ARG A C 1
ATOM 677 O O . ARG A 1 84 ? 2.995 5.910 -4.344 1.00 90.94 84 ARG A O 1
ATOM 684 N N . LYS A 1 85 ? 4.653 6.554 -2.969 1.00 90.50 85 LYS A N 1
ATOM 685 C CA . LYS A 1 85 ? 5.500 7.152 -4.012 1.00 90.50 85 LYS A CA 1
ATOM 686 C C . LYS A 1 85 ? 6.490 6.116 -4.510 1.00 90.50 85 LYS A C 1
ATOM 688 O O . LYS A 1 85 ? 7.152 5.484 -3.695 1.00 90.50 85 LYS A O 1
ATOM 693 N N . GLU A 1 86 ? 6.601 5.986 -5.823 1.00 91.19 86 GLU A N 1
ATOM 694 C CA . GLU A 1 86 ? 7.439 4.978 -6.473 1.00 91.19 86 GLU A CA 1
ATOM 695 C C . GLU A 1 86 ? 8.185 5.635 -7.638 1.00 91.19 86 GLU A C 1
ATOM 697 O O . GLU A 1 86 ? 7.661 6.545 -8.289 1.00 91.19 86 GLU A O 1
ATOM 702 N N . GLY A 1 87 ? 9.437 5.231 -7.850 1.00 92.69 87 GLY A N 1
ATOM 703 C CA . GLY A 1 87 ? 10.278 5.722 -8.942 1.00 92.69 87 GLY A CA 1
ATOM 704 C C . GLY A 1 87 ? 10.651 4.593 -9.892 1.00 92.69 87 GLY A C 1
ATOM 705 O O . GLY A 1 87 ? 11.037 3.512 -9.444 1.00 92.69 87 GLY A O 1
ATOM 706 N N . TYR A 1 88 ? 10.561 4.855 -11.193 1.00 94.06 88 TYR A N 1
ATOM 707 C CA . TYR A 1 88 ? 10.773 3.872 -12.251 1.00 94.06 88 TYR A CA 1
ATOM 708 C C . TYR A 1 88 ? 11.764 4.382 -13.298 1.00 94.06 88 TYR A C 1
ATOM 710 O O . TYR A 1 88 ? 11.676 5.525 -13.727 1.00 94.06 88 TYR A O 1
ATOM 718 N N . VAL A 1 89 ? 12.702 3.544 -13.735 1.00 95.06 89 VAL A N 1
ATOM 719 C CA . VAL A 1 89 ? 13.666 3.851 -14.803 1.00 95.06 89 VAL A CA 1
ATOM 720 C C . VAL A 1 89 ? 13.602 2.722 -15.825 1.00 95.06 89 VAL A C 1
ATOM 722 O O . VAL A 1 89 ? 13.928 1.575 -15.513 1.00 95.06 89 VAL A O 1
ATOM 725 N N . HIS A 1 90 ? 13.134 3.034 -17.031 1.00 95.12 90 HIS A N 1
ATOM 726 C CA . HIS A 1 90 ? 12.832 2.054 -18.075 1.00 95.12 90 HIS A CA 1
ATOM 727 C C . HIS A 1 90 ? 13.084 2.629 -19.474 1.00 95.12 90 HIS A C 1
ATOM 729 O O . HIS A 1 90 ? 13.127 3.842 -19.663 1.00 95.12 90 HIS A O 1
ATOM 735 N N . ASN A 1 91 ? 13.236 1.755 -20.465 1.00 94.94 91 ASN A N 1
ATOM 736 C CA . ASN A 1 91 ? 13.195 2.112 -21.889 1.00 94.94 91 ASN A CA 1
ATOM 737 C C . ASN A 1 91 ? 11.904 1.618 -22.571 1.00 94.94 91 ASN A C 1
ATOM 739 O O . ASN A 1 91 ? 11.883 1.405 -23.785 1.00 94.94 91 ASN A O 1
ATOM 743 N N . LEU A 1 92 ? 10.846 1.391 -21.785 1.00 93.69 92 LEU A N 1
ATOM 744 C CA . LEU A 1 92 ? 9.542 0.966 -22.286 1.00 93.69 92 LEU A CA 1
ATOM 745 C C . LEU A 1 92 ? 8.846 2.125 -23.019 1.00 93.69 92 LEU A C 1
ATOM 747 O O . LEU A 1 92 ? 8.954 3.267 -22.564 1.00 93.69 92 LEU A O 1
ATOM 751 N N . PRO A 1 93 ? 8.065 1.847 -24.080 1.00 91.06 93 PRO A N 1
ATOM 752 C CA . PRO A 1 93 ? 7.217 2.848 -24.720 1.00 91.06 93 PRO A CA 1
ATOM 753 C C . PRO A 1 93 ? 6.304 3.605 -23.742 1.00 91.06 93 PRO A C 1
ATOM 755 O O . PRO A 1 93 ? 5.884 3.094 -22.690 1.00 91.06 93 PRO A O 1
ATOM 758 N N . THR A 1 94 ? 5.995 4.844 -24.107 1.00 88.44 94 THR A N 1
ATOM 759 C CA . THR A 1 94 ? 5.096 5.760 -23.384 1.00 88.44 94 THR A CA 1
ATOM 760 C C . THR A 1 94 ? 3.736 5.900 -24.063 1.00 88.44 94 THR A C 1
ATOM 762 O O . THR A 1 94 ? 2.739 6.222 -23.419 1.00 88.44 94 THR A O 1
ATOM 765 N N . GLU A 1 95 ? 3.709 5.599 -25.352 1.00 88.50 95 GLU A N 1
ATOM 766 C CA . GLU A 1 95 ? 2.584 5.612 -26.270 1.00 88.50 95 GLU A CA 1
ATOM 767 C C . GLU A 1 95 ? 1.634 4.439 -25.975 1.00 88.50 95 GLU A C 1
ATOM 769 O O . GLU A 1 95 ? 2.055 3.398 -25.469 1.00 88.50 95 GLU A O 1
ATOM 774 N N . ASP A 1 96 ? 0.342 4.615 -26.267 1.00 91.56 96 ASP A N 1
ATOM 775 C CA . ASP A 1 96 ? -0.714 3.587 -26.191 1.00 91.56 96 ASP A CA 1
ATOM 776 C C . ASP A 1 96 ? -0.838 2.807 -24.857 1.00 91.56 96 ASP A C 1
ATOM 778 O O . ASP A 1 96 ? -1.502 1.768 -24.779 1.00 91.56 96 ASP A O 1
ATOM 782 N N . ARG A 1 97 ? -0.268 3.336 -23.763 1.00 92.94 97 ARG A N 1
ATOM 783 C CA . ARG A 1 97 ? -0.440 2.814 -22.396 1.00 92.94 97 ARG A CA 1
ATOM 784 C C . ARG A 1 97 ? -1.920 2.837 -21.990 1.00 92.94 97 ARG A C 1
ATOM 786 O O . ARG A 1 97 ? -2.543 3.895 -21.917 1.00 92.94 97 ARG A O 1
ATOM 793 N N . PHE A 1 98 ? -2.467 1.673 -21.645 1.00 92.38 98 PHE A N 1
ATOM 794 C CA . PHE A 1 98 ? -3.848 1.505 -21.181 1.00 92.38 98 PHE A CA 1
ATOM 795 C C . PHE A 1 98 ? -3.912 1.037 -19.717 1.00 92.38 98 PHE A C 1
ATOM 797 O O . PHE A 1 98 ? -2.936 0.548 -19.154 1.00 92.38 98 PHE A O 1
ATOM 804 N N . HIS A 1 99 ? -5.073 1.204 -19.077 1.00 90.00 99 HIS A N 1
ATOM 805 C CA . HIS A 1 99 ? -5.279 0.754 -17.696 1.00 90.00 99 HIS A CA 1
ATOM 806 C C . HIS A 1 99 ? -5.526 -0.757 -17.642 1.00 90.00 99 HIS A C 1
ATOM 808 O O . HIS A 1 99 ? -6.296 -1.287 -18.441 1.00 90.00 99 HIS A O 1
ATOM 814 N N . ILE A 1 100 ? -4.954 -1.439 -16.649 1.00 88.31 100 ILE A N 1
ATOM 815 C CA . ILE A 1 100 ? -5.282 -2.840 -16.358 1.00 88.31 100 ILE A CA 1
ATOM 816 C C . ILE A 1 100 ? -6.734 -2.929 -15.849 1.00 88.31 100 ILE A C 1
ATOM 818 O O . ILE A 1 100 ? -7.208 -2.065 -15.106 1.00 88.31 100 ILE A O 1
ATOM 822 N N . HIS A 1 101 ? -7.447 -3.977 -16.271 1.00 88.50 101 HIS A N 1
ATOM 823 C CA . HIS A 1 101 ? -8.814 -4.284 -15.852 1.00 88.50 101 HIS A CA 1
ATOM 824 C C . HIS A 1 101 ? -8.866 -5.641 -15.117 1.00 88.50 101 HIS A C 1
ATOM 826 O O . HIS A 1 101 ? -8.187 -6.572 -15.548 1.00 88.50 101 HIS A O 1
ATOM 832 N N . PRO A 1 102 ? -9.697 -5.797 -14.064 1.00 90.56 102 PRO A N 1
ATOM 833 C CA . PRO A 1 102 ? -10.548 -4.774 -13.451 1.00 90.56 102 PRO A CA 1
ATOM 834 C C . PRO A 1 102 ? -9.723 -3.696 -12.734 1.00 90.56 102 PRO A C 1
ATOM 836 O O . PRO A 1 102 ? -8.625 -3.964 -12.257 1.00 90.56 102 PRO A O 1
ATOM 839 N N . LYS A 1 103 ? -10.265 -2.476 -12.635 1.00 90.06 103 LYS A N 1
ATOM 840 C CA . LYS A 1 103 ? -9.617 -1.42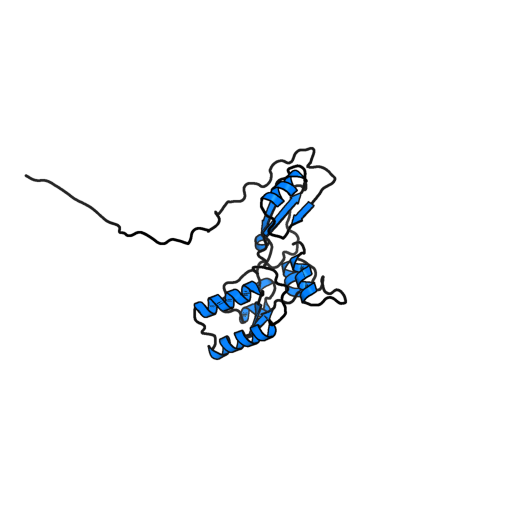2 -11.846 1.00 90.06 103 LYS A CA 1
ATOM 841 C C . LYS A 1 103 ? -9.642 -1.812 -10.355 1.00 90.06 103 LYS A C 1
ATOM 843 O O . LYS A 1 103 ? -10.704 -2.229 -9.880 1.00 90.06 103 LYS A O 1
ATOM 848 N N . PRO A 1 104 ? -8.524 -1.692 -9.618 1.00 92.19 104 PRO A N 1
ATOM 849 C CA . PRO A 1 104 ? -8.502 -1.896 -8.169 1.00 92.19 104 PRO A CA 1
ATOM 850 C C . PRO A 1 104 ? -9.322 -0.801 -7.451 1.00 92.19 104 PRO A C 1
ATOM 852 O O . PRO A 1 104 ? -9.648 0.226 -8.054 1.00 92.19 104 PRO A O 1
ATOM 855 N N . PRO A 1 105 ? -9.691 -0.998 -6.170 1.00 95.69 105 PRO A N 1
ATOM 856 C CA . PRO A 1 105 ? -10.451 -0.007 -5.409 1.00 95.69 105 PRO A CA 1
ATOM 857 C C . PRO A 1 105 ? -9.645 1.286 -5.226 1.00 95.69 105 PRO A C 1
ATOM 859 O O . PRO A 1 105 ? -8.502 1.239 -4.774 1.00 95.69 105 PRO A O 1
ATOM 862 N N . MET A 1 106 ? -10.258 2.436 -5.515 1.00 96.12 106 MET A N 1
ATOM 863 C CA . MET A 1 106 ? -9.664 3.771 -5.363 1.00 96.12 106 MET A CA 1
ATOM 864 C C . MET A 1 106 ? -9.770 4.313 -3.934 1.00 96.12 106 MET A C 1
ATOM 866 O O . MET A 1 106 ? -9.012 5.205 -3.551 1.00 96.12 106 MET A O 1
ATOM 870 N N . THR A 1 107 ? -10.685 3.771 -3.125 1.00 96.69 107 THR A N 1
ATOM 871 C CA . THR A 1 107 ? -10.828 4.129 -1.708 1.00 96.69 107 THR A CA 1
ATOM 872 C C . THR A 1 107 ? -10.889 2.919 -0.777 1.00 96.69 107 THR A C 1
ATOM 874 O O . THR A 1 107 ? -11.293 1.818 -1.158 1.00 96.69 107 THR A O 1
ATOM 877 N N . ILE A 1 108 ? -10.544 3.142 0.497 1.00 95.81 108 ILE A N 1
ATOM 878 C CA . ILE A 1 108 ? -10.672 2.152 1.579 1.00 95.81 108 ILE A CA 1
ATOM 879 C C . ILE A 1 108 ? -12.108 1.601 1.631 1.00 95.81 108 ILE A C 1
ATOM 881 O O . ILE A 1 108 ? -12.302 0.414 1.868 1.00 95.81 108 ILE A O 1
ATOM 885 N N . GLN A 1 109 ? -13.118 2.433 1.356 1.00 94.31 109 GLN A N 1
ATOM 886 C CA . GLN A 1 109 ? -14.527 2.030 1.386 1.00 94.31 109 GLN A CA 1
ATOM 887 C C . GLN A 1 109 ? -14.920 1.130 0.197 1.00 94.31 109 GLN A C 1
ATOM 889 O O . GLN A 1 109 ? -15.773 0.267 0.364 1.00 94.31 109 GLN A O 1
ATOM 894 N N . GLU A 1 110 ? -14.271 1.234 -0.966 1.00 95.38 110 GLU A N 1
ATOM 895 C CA . GLU A 1 110 ? -14.448 0.276 -2.078 1.00 95.38 110 GLU A CA 1
ATOM 896 C C . GLU A 1 110 ? -13.741 -1.067 -1.808 1.00 95.38 110 GLU A C 1
ATOM 898 O O . GLU A 1 110 ? -14.238 -2.140 -2.175 1.00 95.38 110 GLU A O 1
ATOM 903 N N . ALA A 1 111 ? -12.592 -1.025 -1.125 1.00 94.81 111 ALA A N 1
ATOM 904 C CA . ALA A 1 111 ? -11.883 -2.219 -0.668 1.00 94.81 111 ALA A CA 1
ATOM 905 C C . ALA A 1 111 ? -12.640 -2.947 0.462 1.00 94.81 111 ALA A C 1
ATOM 907 O O . ALA A 1 111 ? -12.652 -4.179 0.507 1.00 94.81 111 ALA A O 1
ATOM 908 N N . LEU A 1 112 ? -13.305 -2.190 1.341 1.00 94.31 112 LEU A N 1
ATOM 909 C CA . LEU A 1 112 ? -13.954 -2.647 2.574 1.00 94.31 112 LEU A CA 1
ATOM 910 C C . LEU A 1 112 ? -15.409 -2.132 2.701 1.00 94.31 112 LEU A C 1
ATOM 912 O O . LEU A 1 112 ? -15.734 -1.456 3.683 1.00 94.31 112 LEU A O 1
ATOM 916 N N . PRO A 1 113 ? -16.330 -2.451 1.768 1.00 92.19 113 PRO A N 1
ATOM 917 C CA . PRO A 1 113 ? -17.666 -1.834 1.717 1.00 92.19 113 PRO A CA 1
ATOM 918 C C . PRO A 1 113 ? -18.515 -2.063 2.975 1.00 92.19 113 PRO A C 1
ATOM 920 O O . PRO A 1 113 ? -19.339 -1.226 3.339 1.00 92.19 113 PRO A O 1
ATOM 923 N N . HIS A 1 114 ? -18.274 -3.156 3.702 1.00 91.62 114 HIS A N 1
ATOM 924 C CA . HIS A 1 114 ? -18.956 -3.463 4.961 1.00 91.62 114 HIS A CA 1
ATOM 925 C C . HIS A 1 114 ? -18.592 -2.513 6.126 1.00 91.62 114 HIS A C 1
ATOM 927 O O . HIS A 1 114 ? -19.327 -2.467 7.114 1.00 91.62 114 HIS A O 1
ATOM 933 N N . THR A 1 115 ? -17.489 -1.756 6.026 1.00 92.62 115 THR A N 1
ATOM 934 C CA . THR A 1 115 ? -17.018 -0.826 7.076 1.00 92.62 115 THR A CA 1
ATOM 935 C C . THR A 1 115 ? -17.720 0.531 7.049 1.00 92.62 115 THR A C 1
ATOM 937 O O . THR A 1 115 ? -17.750 1.221 8.065 1.00 92.62 115 THR A O 1
ATOM 940 N N . GLY A 1 116 ? -18.331 0.920 5.920 1.00 91.31 116 GLY A N 1
ATOM 941 C CA . GLY A 1 116 ? -18.852 2.279 5.713 1.00 91.31 116 GLY A CA 1
ATOM 942 C C . GLY A 1 116 ? -19.864 2.742 6.769 1.00 91.31 116 GLY A C 1
ATOM 943 O O . GLY A 1 116 ? -19.838 3.899 7.172 1.00 91.31 116 GLY A O 1
ATOM 944 N N . LYS A 1 117 ? -20.691 1.825 7.287 1.00 94.00 117 LYS A N 1
ATOM 945 C CA . LYS A 1 117 ? -21.681 2.087 8.352 1.00 94.00 117 LYS A CA 1
ATOM 946 C C . LYS A 1 117 ? -21.088 2.353 9.745 1.00 94.00 117 LYS A C 1
ATOM 948 O O . LYS A 1 117 ? -21.812 2.790 10.633 1.00 94.00 117 LYS A O 1
ATOM 953 N N . TRP A 1 118 ? -19.807 2.055 9.951 1.00 95.31 118 TRP A N 1
ATOM 954 C CA . TRP A 1 118 ? -19.087 2.275 11.211 1.00 95.31 118 TRP A CA 1
ATOM 955 C C . TRP A 1 118 ? -18.125 3.465 11.145 1.00 95.31 118 TRP A C 1
ATOM 957 O O . TRP A 1 118 ? -17.490 3.793 12.144 1.00 95.31 118 TRP A O 1
ATOM 967 N N . TRP A 1 119 ? -17.994 4.084 9.971 1.00 95.12 119 TRP A N 1
ATOM 968 C CA . TRP A 1 119 ? -17.004 5.114 9.691 1.00 95.12 119 TRP A CA 1
ATOM 969 C C . TRP A 1 119 ? -17.457 6.474 10.257 1.00 95.12 119 TRP A C 1
ATOM 971 O O . TRP A 1 119 ? -18.486 6.990 9.811 1.00 95.12 119 TRP A O 1
ATOM 981 N N . PRO A 1 120 ? -16.742 7.087 11.223 1.00 94.31 120 PRO A N 1
ATOM 982 C CA . PRO A 1 120 ? -17.146 8.371 11.788 1.00 94.31 120 PRO A CA 1
ATOM 983 C C . PRO A 1 120 ? -17.071 9.498 10.758 1.00 94.31 120 PRO A C 1
ATOM 985 O O . PRO A 1 120 ? -16.161 9.537 9.931 1.00 94.31 120 PRO A O 1
ATOM 988 N N . SER A 1 121 ? -17.974 10.475 10.858 1.00 93.31 121 SER A N 1
ATOM 989 C CA . SER A 1 121 ? -18.006 11.648 9.970 1.00 93.31 121 SER A CA 1
ATOM 990 C C . SER A 1 121 ? -16.744 12.518 10.040 1.00 93.31 121 SER A C 1
ATOM 992 O O . SER A 1 121 ? -16.438 13.224 9.082 1.00 93.31 121 SER A O 1
ATOM 994 N N . TRP A 1 122 ? -15.996 12.451 11.145 1.00 94.25 122 TRP A N 1
ATOM 995 C CA . TRP A 1 122 ? -14.711 13.132 11.326 1.00 94.25 122 TRP A CA 1
ATOM 996 C C . TRP A 1 122 ? -13.501 12.344 10.790 1.00 94.25 122 TRP A C 1
ATOM 998 O O . TRP A 1 122 ? -12.420 12.917 10.643 1.00 94.25 122 TRP A O 1
ATOM 1008 N N . ASP A 1 123 ? -13.645 11.058 10.443 1.00 95.50 123 ASP A N 1
ATOM 1009 C CA . ASP A 1 123 ? -12.580 10.295 9.783 1.00 95.50 123 ASP A CA 1
ATOM 1010 C C . ASP A 1 123 ? -12.635 10.498 8.261 1.00 95.50 123 ASP A C 1
ATOM 1012 O O . ASP A 1 123 ? -13.215 9.718 7.506 1.00 95.50 123 ASP A O 1
ATOM 1016 N N . ALA A 1 124 ? -11.986 11.561 7.792 1.00 94.50 124 ALA A N 1
ATOM 1017 C CA . ALA A 1 124 ? -11.921 11.900 6.372 1.00 94.50 124 ALA A CA 1
ATOM 1018 C C . ALA A 1 124 ? -10.982 10.998 5.531 1.00 94.50 124 ALA A C 1
ATOM 1020 O O . ALA A 1 124 ? -10.758 11.295 4.354 1.00 94.50 124 ALA A O 1
ATOM 1021 N N . ARG A 1 125 ? -10.389 9.921 6.079 1.00 95.81 125 ARG A N 1
ATOM 1022 C CA . ARG A 1 125 ? -9.454 9.071 5.317 1.00 95.81 125 ARG A CA 1
ATOM 1023 C C . ARG A 1 125 ? -10.181 8.329 4.192 1.00 95.81 125 ARG A C 1
ATOM 1025 O O . ARG A 1 125 ? -11.109 7.561 4.432 1.00 95.81 125 ARG A O 1
ATOM 1032 N N . LYS A 1 126 ? -9.705 8.513 2.957 1.00 95.50 126 LYS A N 1
ATOM 1033 C CA . LYS A 1 126 ? -10.131 7.729 1.783 1.00 95.50 126 LYS A CA 1
ATOM 1034 C C . LYS A 1 126 ? -9.083 6.734 1.294 1.00 95.50 126 LYS A C 1
ATOM 1036 O O . LYS A 1 126 ? -9.463 5.761 0.657 1.00 95.50 126 LYS A O 1
ATOM 1041 N N . GLN A 1 127 ? -7.808 6.943 1.614 1.00 95.88 127 GLN A N 1
ATOM 1042 C CA . GLN A 1 127 ? -6.677 6.125 1.169 1.00 95.88 127 GLN A CA 1
ATOM 1043 C C . GLN A 1 127 ? -5.729 5.849 2.349 1.00 95.88 127 GLN A C 1
ATOM 1045 O O . GLN A 1 127 ? -5.675 6.634 3.301 1.00 95.88 127 GLN A O 1
ATOM 1050 N N . LEU A 1 128 ? -5.009 4.728 2.296 1.00 94.69 128 LEU A N 1
ATOM 1051 C CA . LEU A 1 128 ? -3.957 4.360 3.246 1.00 94.69 128 LEU A CA 1
ATOM 1052 C C . LEU A 1 128 ? -2.715 5.230 3.013 1.00 94.69 128 LEU A C 1
ATOM 1054 O O . LEU A 1 128 ? -2.395 5.551 1.873 1.00 94.69 128 LEU A O 1
ATOM 1058 N N . SER A 1 129 ? -2.006 5.605 4.077 1.00 89.38 129 SER A N 1
ATOM 1059 C CA . SER A 1 129 ? -0.832 6.497 4.005 1.00 89.38 129 SER A CA 1
ATOM 1060 C C . SER A 1 129 ? 0.518 5.778 3.919 1.00 89.38 129 SER A C 1
ATOM 1062 O O . SER A 1 129 ? 1.539 6.424 3.692 1.00 89.38 129 SER A O 1
ATOM 1064 N N . CYS A 1 130 ? 0.540 4.470 4.167 1.00 86.50 130 CYS A N 1
ATOM 1065 C CA . CYS A 1 130 ? 1.730 3.624 4.161 1.00 86.50 130 CYS A CA 1
ATOM 1066 C C . CYS A 1 130 ? 1.316 2.143 4.131 1.00 86.50 130 CYS A C 1
ATOM 1068 O O . CYS A 1 130 ? 0.128 1.815 4.178 1.00 86.50 130 CYS A O 1
ATOM 1070 N N . ILE A 1 131 ? 2.298 1.240 4.122 1.00 89.75 131 ILE A N 1
ATOM 1071 C CA . ILE A 1 131 ? 2.109 -0.158 4.518 1.00 89.75 131 ILE A CA 1
ATOM 1072 C C . ILE A 1 131 ? 2.904 -0.373 5.806 1.00 89.75 131 ILE A C 1
ATOM 1074 O O . ILE A 1 131 ? 4.129 -0.254 5.803 1.00 89.75 131 ILE A O 1
ATOM 1078 N N . SER A 1 132 ? 2.203 -0.671 6.901 1.00 87.81 132 SER A N 1
ATOM 1079 C CA . SER A 1 132 ? 2.816 -1.124 8.151 1.00 87.81 132 SER A CA 1
ATOM 1080 C C . SER A 1 132 ? 2.761 -2.647 8.241 1.00 87.81 132 SER A C 1
ATOM 1082 O O . SER A 1 132 ? 1.748 -3.254 7.898 1.00 87.81 132 SER A O 1
ATOM 1084 N N . SER A 1 133 ? 3.851 -3.242 8.715 1.00 89.69 133 SER A N 1
ATOM 1085 C CA . SER A 1 133 ? 4.005 -4.671 9.018 1.00 89.69 133 SER A CA 1
ATOM 1086 C C . SER A 1 133 ? 4.095 -4.957 10.521 1.00 89.69 133 SER A C 1
ATOM 1088 O O . SER A 1 133 ? 4.196 -6.119 10.931 1.00 89.69 133 SER A O 1
ATOM 1090 N N . GLU A 1 134 ? 4.035 -3.907 11.349 1.00 88.69 134 GLU A N 1
ATOM 1091 C CA . GLU A 1 134 ? 3.919 -4.055 12.794 1.00 88.69 134 GLU A CA 1
ATOM 1092 C C . GLU A 1 134 ? 2.578 -4.713 13.142 1.00 88.69 134 GLU A C 1
ATOM 1094 O O . GLU A 1 134 ? 1.538 -4.408 12.562 1.00 88.69 134 GLU A O 1
ATOM 1099 N N . THR A 1 135 ? 2.621 -5.631 14.101 1.00 89.00 135 THR A N 1
ATOM 1100 C CA . THR A 1 135 ? 1.472 -6.389 14.617 1.00 89.00 135 THR A CA 1
ATOM 1101 C C . THR A 1 135 ? 1.470 -6.456 16.147 1.00 89.00 135 THR A C 1
ATOM 1103 O O . THR A 1 135 ? 0.424 -6.681 16.763 1.00 89.00 135 THR A O 1
ATOM 1106 N N . LYS A 1 136 ? 2.617 -6.215 16.793 1.00 91.94 136 LYS A N 1
ATOM 1107 C CA . LYS A 1 136 ? 2.794 -6.278 18.246 1.00 91.94 136 LYS A CA 1
ATOM 1108 C C . LYS A 1 136 ? 2.054 -5.122 18.913 1.00 91.94 136 LYS A C 1
ATOM 1110 O O . LYS A 1 136 ? 2.144 -3.974 18.492 1.00 91.94 136 LYS A O 1
ATOM 1115 N N . GLY A 1 137 ? 1.301 -5.421 19.970 1.00 91.56 137 GLY A N 1
ATOM 1116 C CA . GLY A 1 137 ? 0.548 -4.415 20.726 1.00 91.56 137 GLY A CA 1
ATOM 1117 C C . GLY A 1 137 ? -0.689 -3.843 20.019 1.00 91.56 137 GLY A C 1
ATOM 1118 O O . GLY A 1 137 ? -1.470 -3.146 20.667 1.00 91.56 137 GLY A O 1
ATOM 1119 N N . ILE A 1 138 ? -0.914 -4.131 18.729 1.00 93.94 138 ILE A N 1
ATOM 1120 C CA . ILE A 1 138 ? -2.056 -3.590 17.976 1.00 93.94 138 ILE A CA 1
ATOM 1121 C C . ILE A 1 138 ? -3.415 -4.020 18.557 1.00 93.94 138 ILE A C 1
ATOM 1123 O O . ILE A 1 138 ? -4.272 -3.143 18.686 1.00 93.94 138 ILE A O 1
ATOM 1127 N N . PRO A 1 139 ? -3.648 -5.284 18.974 1.00 94.19 139 PRO A N 1
ATOM 1128 C CA . PRO A 1 139 ? -4.900 -5.660 19.636 1.00 94.19 139 PRO A CA 1
ATOM 1129 C C . PRO A 1 139 ? -5.155 -4.826 20.901 1.00 94.19 139 PRO A C 1
ATOM 1131 O O . PRO A 1 139 ? -6.202 -4.198 21.034 1.00 94.19 139 PRO A O 1
ATOM 1134 N N . GLN A 1 140 ? -4.146 -4.704 21.768 1.00 95.94 140 GLN A N 1
ATOM 1135 C CA . GLN A 1 140 ? -4.222 -3.939 23.015 1.00 95.94 140 GLN A CA 1
ATOM 1136 C C . GLN A 1 140 ? -4.423 -2.432 22.768 1.00 95.94 140 GLN A C 1
ATOM 1138 O O . GLN A 1 140 ? -5.094 -1.757 23.553 1.00 95.94 140 GLN A O 1
ATOM 1143 N N . LEU A 1 141 ? -3.874 -1.895 21.673 1.00 95.81 141 LEU A N 1
ATOM 1144 C CA . LEU A 1 141 ? -4.134 -0.529 21.217 1.00 95.81 141 LEU A CA 1
ATOM 1145 C C . LEU A 1 141 ? -5.583 -0.365 20.743 1.00 95.81 141 LEU A C 1
ATOM 1147 O O . LEU A 1 141 ? -6.235 0.599 21.143 1.00 95.81 141 LEU A O 1
ATOM 1151 N N . CYS A 1 142 ? -6.103 -1.298 19.941 1.00 96.81 142 CYS A N 1
ATOM 1152 C CA . CYS A 1 142 ? -7.488 -1.272 19.468 1.00 96.81 142 CYS A CA 1
ATOM 1153 C C . CYS A 1 142 ? -8.478 -1.351 20.642 1.00 96.81 142 CYS A C 1
ATOM 1155 O O . CYS A 1 142 ? -9.413 -0.555 20.697 1.00 96.81 142 CYS A O 1
ATOM 1157 N N . ASP A 1 143 ? -8.218 -2.205 21.636 1.00 96.19 143 ASP A N 1
ATOM 1158 C CA . ASP A 1 143 ? -9.019 -2.311 22.866 1.00 96.19 143 ASP A CA 1
ATOM 1159 C C . ASP A 1 143 ? -8.927 -1.058 23.756 1.00 96.19 143 ASP A C 1
ATOM 1161 O O . ASP A 1 143 ? -9.853 -0.744 24.509 1.00 96.19 143 ASP A O 1
ATOM 1165 N N . ARG A 1 144 ? -7.806 -0.325 23.713 1.00 96.56 144 ARG A N 1
ATOM 1166 C CA . ARG A 1 144 ? -7.644 0.957 24.420 1.00 96.56 144 ARG A CA 1
ATOM 1167 C C . ARG A 1 144 ? -8.402 2.084 23.717 1.00 96.56 144 ARG A C 1
ATOM 1169 O O . ARG A 1 144 ? -9.119 2.831 24.379 1.00 96.56 144 ARG A O 1
ATOM 1176 N N . LEU A 1 145 ? -8.278 2.184 22.392 1.00 96.19 145 LEU A N 1
ATOM 1177 C CA . LEU A 1 145 ? -8.999 3.169 21.580 1.00 96.19 145 LEU A CA 1
ATOM 1178 C C . LEU A 1 145 ? -10.515 2.921 21.621 1.00 96.19 145 LEU A C 1
ATOM 1180 O O . LEU A 1 145 ? -11.280 3.868 21.778 1.00 96.19 145 LEU A O 1
ATOM 1184 N N . GLY A 1 146 ? -10.949 1.659 21.550 1.00 95.88 146 GLY A N 1
ATOM 1185 C CA . GLY A 1 146 ? -12.364 1.285 21.589 1.00 95.88 146 GLY A CA 1
ATOM 1186 C C . GLY A 1 146 ? -13.045 1.559 22.930 1.00 95.88 146 GLY A C 1
ATOM 1187 O O . GLY A 1 146 ? -14.190 2.015 22.953 1.00 95.88 146 GLY A O 1
ATOM 1188 N N . ARG A 1 147 ? -12.327 1.377 24.049 1.00 95.69 147 ARG A N 1
ATOM 1189 C CA . AR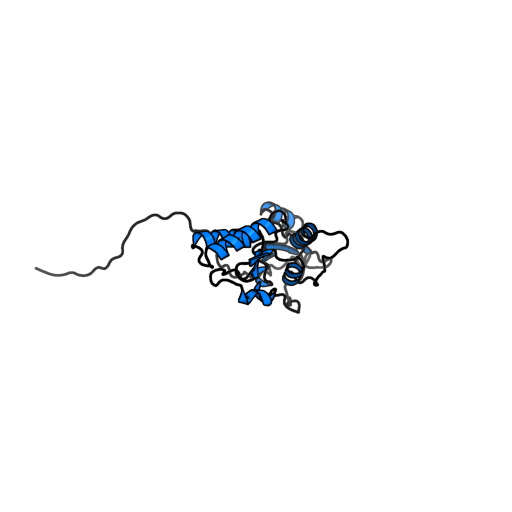G A 1 147 ? -12.794 1.830 25.370 1.00 95.69 147 ARG A CA 1
ATOM 1190 C C . ARG A 1 147 ? -12.926 3.347 25.424 1.00 95.69 147 ARG A C 1
ATOM 1192 O O . ARG A 1 147 ? -14.031 3.817 25.639 1.00 95.69 147 ARG A O 1
ATOM 1199 N N . MET A 1 148 ? -11.877 4.096 25.071 1.00 95.25 148 MET A N 1
ATOM 1200 C CA . MET A 1 148 ? -11.916 5.567 25.016 1.00 95.25 148 MET A CA 1
ATOM 1201 C C . MET A 1 148 ? -13.111 6.097 24.198 1.00 95.25 148 MET A C 1
ATOM 1203 O O . MET A 1 148 ? -13.834 6.980 24.651 1.00 95.25 148 MET A O 1
ATOM 1207 N N . LEU A 1 149 ? -13.366 5.526 23.015 1.00 95.69 149 LEU A N 1
ATOM 1208 C CA . LEU A 1 149 ? -14.528 5.864 22.184 1.00 95.69 149 LEU A CA 1
ATOM 1209 C C . LEU A 1 149 ? -15.867 5.534 22.864 1.00 95.69 149 LEU A C 1
ATOM 1211 O O . LEU A 1 149 ? -16.821 6.297 22.730 1.00 95.69 149 LEU A O 1
ATOM 1215 N N . THR A 1 150 ? -15.948 4.413 23.581 1.00 95.00 150 THR A N 1
ATOM 1216 C CA . THR A 1 150 ? -17.159 3.972 24.289 1.00 95.00 150 THR A CA 1
ATOM 1217 C C . THR A 1 150 ? -17.443 4.837 25.515 1.00 95.00 150 THR A C 1
ATOM 1219 O O . THR A 1 150 ? -18.572 5.302 25.673 1.00 95.00 150 THR A O 1
ATOM 1222 N N . ASP A 1 151 ? -16.419 5.137 26.313 1.00 94.62 151 ASP A N 1
ATOM 1223 C CA . ASP A 1 151 ? -16.491 5.987 27.505 1.00 94.62 151 ASP A CA 1
ATOM 1224 C C . ASP A 1 151 ? -16.908 7.423 27.126 1.00 94.62 151 ASP A C 1
ATOM 1226 O O . ASP A 1 151 ? -17.799 8.013 27.740 1.00 94.62 151 ASP A O 1
ATOM 1230 N N . SER A 1 152 ? -16.352 7.959 26.031 1.00 92.75 152 SER A N 1
ATOM 1231 C CA . SER A 1 152 ? -16.770 9.238 25.436 1.00 92.75 152 SER A CA 1
ATOM 1232 C C . SER A 1 152 ? -18.084 9.166 24.640 1.00 92.75 152 SER A C 1
ATOM 1234 O O . SER A 1 152 ? -18.533 10.187 24.121 1.00 92.75 152 SER A O 1
ATOM 1236 N N . ARG A 1 153 ? -18.721 7.991 24.510 1.00 90.25 153 ARG A N 1
ATOM 1237 C CA . ARG A 1 153 ? -19.935 7.753 23.694 1.00 90.25 153 ARG A CA 1
ATOM 1238 C C . ARG A 1 153 ? -19.816 8.265 22.243 1.00 90.25 153 ARG A C 1
ATOM 1240 O O . ARG A 1 153 ? -20.783 8.758 21.673 1.00 90.25 153 ARG A O 1
ATOM 1247 N N . GLY A 1 154 ? -18.616 8.179 21.667 1.00 86.81 154 GLY A N 1
ATOM 1248 C CA . GLY A 1 154 ? -18.258 8.681 20.334 1.00 86.81 154 GLY A CA 1
ATOM 1249 C C . GLY A 1 154 ? -17.853 10.163 20.271 1.00 86.81 154 GLY A C 1
ATOM 1250 O O . GLY A 1 154 ? -17.285 10.592 19.265 1.00 86.81 154 GLY A O 1
ATOM 1251 N N . PHE A 1 155 ? -18.079 10.945 21.332 1.00 90.75 155 PHE A N 1
ATOM 1252 C CA . PHE A 1 155 ? -17.812 12.388 21.386 1.00 90.75 155 PHE A CA 1
ATOM 1253 C C . PHE A 1 155 ? -16.380 12.696 21.857 1.00 90.75 155 PHE A C 1
ATOM 1255 O O . PHE A 1 155 ? -16.155 13.144 22.979 1.00 90.75 155 PHE A O 1
ATOM 1262 N N . LEU A 1 156 ? -15.403 12.442 20.984 1.00 93.69 156 LEU A N 1
ATOM 1263 C CA . LEU A 1 156 ? -13.997 12.815 21.195 1.00 93.69 156 LEU A CA 1
ATOM 1264 C C . LEU A 1 156 ? -13.745 14.306 20.898 1.00 93.69 156 LEU A C 1
ATOM 1266 O O . LEU A 1 156 ? -14.351 14.853 19.974 1.00 93.69 156 LEU A O 1
ATOM 1270 N N . THR A 1 157 ? -12.798 14.944 21.598 1.00 94.94 157 THR A N 1
ATOM 1271 C CA . THR A 1 157 ? -12.319 16.298 21.240 1.00 94.94 157 THR A CA 1
ATOM 1272 C C . THR A 1 157 ? -11.557 16.292 19.911 1.00 94.94 157 THR A C 1
ATOM 1274 O O . THR A 1 157 ? -11.130 15.243 19.427 1.00 94.94 157 THR A O 1
ATOM 1277 N N . VAL A 1 158 ? -11.334 17.466 19.315 1.00 94.69 158 VAL A N 1
ATOM 1278 C CA . VAL A 1 158 ? -10.589 17.602 18.048 1.00 94.69 158 VAL A CA 1
ATOM 1279 C C . VAL A 1 158 ? -9.154 17.061 18.170 1.00 94.69 158 VAL A C 1
ATOM 1281 O O . VAL A 1 158 ? -8.610 16.503 17.221 1.00 94.69 158 VAL A O 1
ATOM 1284 N N . GLU A 1 159 ? -8.548 17.168 19.347 1.00 95.19 159 GLU A N 1
ATOM 1285 C CA . GLU A 1 159 ? -7.198 16.701 19.680 1.00 95.19 159 GLU A CA 1
ATOM 1286 C C . GLU A 1 159 ? -7.176 15.174 19.783 1.00 95.19 159 GLU A C 1
ATOM 1288 O O . GLU A 1 159 ? -6.328 14.522 19.176 1.00 95.19 159 GLU A O 1
ATOM 1293 N N . GLN A 1 160 ? -8.164 14.594 20.472 1.00 94.94 160 GLN A N 1
ATOM 1294 C CA . GLN A 1 160 ? -8.349 13.144 20.561 1.00 94.94 160 GLN A CA 1
ATOM 1295 C C . GLN A 1 160 ? -8.652 12.520 19.189 1.00 94.94 160 GLN A C 1
ATOM 1297 O O . GLN A 1 160 ? -8.124 11.455 18.871 1.00 94.94 160 GLN A O 1
ATOM 1302 N N . GLN A 1 161 ? -9.454 13.189 18.352 1.00 95.81 161 GLN A N 1
ATOM 1303 C CA . GLN A 1 161 ? -9.703 12.781 16.965 1.00 95.81 161 GLN A CA 1
ATOM 1304 C C . GLN A 1 161 ? -8.414 12.834 16.133 1.00 95.81 161 GLN A C 1
ATOM 1306 O O . GLN A 1 161 ? -8.110 11.875 15.429 1.00 95.81 161 GLN A O 1
ATOM 1311 N N . LYS A 1 162 ? -7.622 13.914 16.231 1.00 95.62 162 LYS A N 1
ATOM 1312 C CA . LYS A 1 162 ? -6.324 14.040 15.538 1.00 95.62 162 LYS A CA 1
ATOM 1313 C C . LYS A 1 162 ? -5.355 12.923 15.929 1.00 95.62 162 LYS A C 1
ATOM 1315 O O . LYS A 1 162 ? -4.775 12.313 15.034 1.00 95.62 162 LYS A O 1
ATOM 1320 N N . GLU A 1 163 ? -5.216 12.636 17.223 1.00 95.50 163 GLU A N 1
ATOM 1321 C CA . GLU A 1 163 ? -4.322 11.585 17.726 1.00 95.50 163 GLU A CA 1
ATOM 1322 C C . GLU A 1 163 ? -4.795 10.186 17.308 1.00 95.50 163 GLU A C 1
ATOM 1324 O O . GLU A 1 163 ? -4.027 9.412 16.738 1.00 95.50 163 GLU A O 1
ATOM 1329 N N . LEU A 1 164 ? -6.085 9.874 17.471 1.00 96.00 164 LEU A N 1
ATOM 1330 C CA . LEU A 1 164 ? -6.650 8.609 16.995 1.00 96.00 164 LEU A CA 1
ATOM 1331 C C . LEU A 1 164 ? -6.436 8.445 15.482 1.00 96.00 164 LEU A C 1
ATOM 1333 O O . LEU A 1 164 ? -6.010 7.380 15.034 1.00 96.00 164 LEU A O 1
ATOM 1337 N N . LEU A 1 165 ? -6.664 9.494 14.686 1.00 95.94 165 LEU A N 1
ATOM 1338 C CA . LEU A 1 165 ? -6.405 9.481 13.244 1.00 95.94 165 LEU A CA 1
ATOM 1339 C C . LEU A 1 165 ? -4.912 9.430 12.891 1.00 95.94 165 LEU A C 1
ATOM 1341 O O . LEU A 1 165 ? -4.583 9.033 11.773 1.00 95.94 165 LEU A O 1
ATOM 1345 N N . HIS A 1 166 ? -4.002 9.828 13.781 1.00 95.06 166 HIS A N 1
ATOM 1346 C CA . HIS A 1 166 ? -2.570 9.590 13.605 1.00 95.06 166 HIS A CA 1
ATOM 1347 C C . HIS A 1 166 ? -2.265 8.097 13.789 1.00 95.06 166 HIS A C 1
ATOM 1349 O O . HIS A 1 166 ? -1.777 7.467 12.853 1.00 95.06 166 HIS A O 1
ATOM 1355 N N . GLN A 1 167 ? -2.681 7.496 14.910 1.00 94.69 167 GLN A N 1
ATOM 1356 C CA . GLN A 1 167 ? -2.536 6.053 15.161 1.00 94.69 167 GLN A CA 1
ATOM 1357 C C . GLN A 1 167 ? -3.141 5.205 14.026 1.00 94.69 167 GLN A C 1
ATOM 1359 O O . GLN A 1 167 ? -2.507 4.280 13.518 1.00 94.69 167 GLN A O 1
ATOM 1364 N N . CYS A 1 168 ? -4.338 5.566 13.550 1.00 95.38 168 CYS A N 1
ATOM 1365 C CA . CYS A 1 168 ? -5.016 4.847 12.469 1.00 95.38 168 CYS A CA 1
ATOM 1366 C C . CYS A 1 168 ? -4.361 5.026 11.087 1.00 95.38 168 CYS A C 1
ATOM 1368 O O . CYS A 1 168 ? -4.562 4.176 10.220 1.00 95.38 168 CYS A O 1
ATOM 1370 N N . ARG A 1 169 ? -3.582 6.094 10.860 1.00 94.69 169 ARG A N 1
ATOM 1371 C CA . ARG A 1 169 ? -2.748 6.265 9.653 1.00 94.69 169 ARG A CA 1
ATOM 1372 C C . ARG A 1 169 ? -1.443 5.479 9.747 1.00 94.69 169 ARG A C 1
ATOM 1374 O O . ARG A 1 169 ? -1.067 4.827 8.783 1.00 94.69 169 ARG A O 1
ATOM 1381 N N . THR A 1 170 ? -0.779 5.522 10.899 1.00 92.69 170 THR A N 1
ATOM 1382 C CA . THR A 1 170 ? 0.517 4.864 11.135 1.00 92.69 170 THR A CA 1
ATOM 1383 C C . THR A 1 170 ? 0.405 3.335 11.139 1.00 92.69 170 THR A C 1
ATOM 1385 O O . THR A 1 170 ? 1.330 2.649 10.712 1.00 92.69 170 THR A O 1
ATOM 1388 N N . LEU A 1 171 ? -0.733 2.794 11.588 1.00 92.81 171 LEU A N 1
ATOM 1389 C CA . LEU A 1 171 ? -0.969 1.351 11.743 1.00 92.81 171 LEU A CA 1
ATOM 1390 C C . LEU A 1 171 ? -2.097 0.810 10.842 1.00 92.81 171 LEU A C 1
ATOM 1392 O O . LEU A 1 171 ? -2.581 -0.295 11.066 1.00 92.81 171 LEU A O 1
ATOM 1396 N N . ASN A 1 172 ? -2.537 1.584 9.838 1.00 93.19 172 ASN A N 1
ATOM 1397 C CA . ASN A 1 172 ? -3.605 1.218 8.892 1.00 93.19 172 ASN A CA 1
ATOM 1398 C C . ASN A 1 172 ? -4.894 0.676 9.554 1.00 93.19 172 ASN A C 1
ATOM 1400 O O . ASN A 1 172 ? -5.526 -0.249 9.045 1.00 93.19 172 ASN A O 1
ATOM 1404 N N . LEU A 1 173 ? -5.305 1.255 10.688 1.00 95.44 173 LEU A N 1
ATOM 1405 C CA . LEU A 1 173 ? -6.490 0.792 11.418 1.00 95.44 173 LEU A CA 1
ATOM 1406 C C . LEU A 1 173 ? -7.788 1.232 10.720 1.00 95.44 173 LEU A C 1
ATOM 1408 O O . LEU A 1 173 ? -7.925 2.388 10.299 1.00 95.44 173 LEU A O 1
ATOM 1412 N N . VAL A 1 174 ? -8.762 0.327 10.642 1.00 95.69 174 VAL A N 1
ATOM 1413 C CA . VAL A 1 174 ? -10.059 0.511 9.969 1.00 95.69 174 VAL A CA 1
ATOM 1414 C C . VAL A 1 174 ? -11.239 0.203 10.895 1.00 95.69 174 VAL A C 1
ATOM 1416 O O . VAL A 1 174 ? -11.118 -0.551 11.860 1.00 95.69 174 VAL A O 1
ATOM 1419 N N . TRP A 1 175 ? -12.393 0.812 10.609 1.00 96.31 175 TRP A N 1
ATOM 1420 C CA . TRP A 1 175 ? -13.602 0.737 11.435 1.00 96.31 175 TRP A CA 1
ATOM 1421 C C . TRP A 1 175 ? -14.413 -0.532 11.151 1.00 96.31 175 TRP A C 1
ATOM 1423 O O . TRP A 1 175 ? -15.122 -0.620 10.151 1.00 96.31 175 TRP A O 1
ATOM 1433 N N . VAL A 1 176 ? -14.336 -1.521 12.043 1.00 95.44 176 VAL A N 1
ATOM 1434 C CA . VAL A 1 176 ? -14.992 -2.836 11.876 1.00 95.44 176 VAL A CA 1
ATOM 1435 C C . VAL A 1 176 ? -16.269 -3.002 12.708 1.00 95.44 176 VAL A C 1
ATOM 1437 O O . VAL A 1 176 ? -17.036 -3.940 12.488 1.00 95.44 176 VAL A O 1
ATOM 1440 N N . GLY A 1 177 ? -16.527 -2.088 13.643 1.00 95.19 177 GLY A N 1
ATOM 1441 C CA . GLY A 1 177 ? -17.725 -2.062 14.481 1.00 95.19 177 GLY A CA 1
ATOM 1442 C C . GLY A 1 177 ? -17.974 -0.675 15.068 1.00 95.19 177 GLY A C 1
ATOM 1443 O O . GLY A 1 177 ? -17.094 0.187 15.021 1.00 95.19 177 GLY A O 1
ATOM 1444 N N . GLN A 1 178 ? -19.145 -0.462 15.674 1.00 94.25 178 GLN A N 1
ATOM 1445 C CA . GLN A 1 178 ? -19.389 0.735 16.480 1.00 94.25 178 GLN A CA 1
ATOM 1446 C C . GLN A 1 178 ? -18.307 0.849 17.561 1.00 94.25 178 GLN A C 1
ATOM 1448 O O . GLN A 1 178 ? -18.102 -0.084 18.335 1.00 94.25 178 GLN A O 1
ATOM 1453 N N . HIS A 1 179 ? -17.585 1.972 17.562 1.00 94.62 179 HIS A N 1
ATOM 1454 C CA . HIS A 1 179 ? -16.429 2.226 18.433 1.00 94.62 179 HIS A CA 1
ATOM 1455 C C . HIS A 1 179 ? -15.298 1.176 18.339 1.00 94.62 179 HIS A C 1
ATOM 1457 O O . HIS A 1 179 ? -14.435 1.143 19.211 1.00 94.62 179 HIS A O 1
ATOM 1463 N N . LYS A 1 180 ? -15.254 0.331 17.296 1.00 95.81 180 LYS A N 1
ATOM 1464 C CA . LYS A 1 180 ? -14.267 -0.751 17.166 1.00 95.81 180 LYS A CA 1
ATOM 1465 C C . LYS A 1 180 ? -13.378 -0.581 15.937 1.00 95.81 180 LYS A C 1
ATOM 1467 O O . LYS A 1 180 ? -13.846 -0.618 14.797 1.00 95.81 180 LYS A O 1
ATOM 1472 N N . LEU A 1 181 ? -12.080 -0.482 16.204 1.00 95.94 181 LEU A N 1
ATOM 1473 C CA . LEU A 1 181 ? -11.000 -0.519 15.223 1.00 95.94 181 LEU A CA 1
ATOM 1474 C C . LEU A 1 181 ? -10.388 -1.926 15.138 1.00 95.94 181 LEU A C 1
ATOM 1476 O O . LEU A 1 181 ? -10.451 -2.696 16.098 1.00 95.94 181 LEU A O 1
ATOM 1480 N N . ALA A 1 182 ? -9.777 -2.233 13.999 1.00 95.31 182 ALA A N 1
ATOM 1481 C CA . ALA A 1 182 ? -8.897 -3.382 13.788 1.00 95.31 182 ALA A CA 1
ATOM 1482 C C . ALA A 1 182 ? -7.795 -3.011 12.775 1.00 95.31 182 ALA A C 1
ATOM 1484 O O . ALA A 1 182 ? -7.998 -2.071 11.999 1.00 95.31 182 ALA A O 1
ATOM 1485 N N . PRO A 1 183 ? -6.646 -3.713 12.750 1.00 94.38 183 PRO A N 1
ATOM 1486 C CA . PRO A 1 183 ? -5.704 -3.617 11.636 1.00 94.38 183 PRO A CA 1
ATOM 1487 C C . PRO A 1 183 ? -6.338 -4.085 10.321 1.00 94.38 183 PRO A C 1
ATOM 1489 O O . PRO A 1 183 ? -7.339 -4.801 10.297 1.00 94.38 183 PRO A O 1
ATOM 1492 N N . LEU A 1 184 ? -5.733 -3.676 9.211 1.00 93.12 184 LEU A N 1
ATOM 1493 C CA . LEU A 1 184 ? -6.130 -4.099 7.875 1.00 93.12 184 LEU A CA 1
ATOM 1494 C C . LEU A 1 184 ? -5.457 -5.437 7.522 1.00 93.12 184 LEU A C 1
ATOM 1496 O O . LEU A 1 184 ? -4.246 -5.482 7.323 1.00 93.12 184 LEU A O 1
ATOM 1500 N N . GLU A 1 185 ? -6.245 -6.517 7.455 1.00 93.62 185 GLU A N 1
ATOM 1501 C CA . GLU A 1 185 ? -5.739 -7.863 7.110 1.00 93.62 185 GLU A CA 1
ATOM 1502 C C . GLU A 1 185 ? -5.025 -7.899 5.739 1.00 93.62 185 GLU A C 1
ATOM 1504 O O . GLU A 1 185 ? -5.431 -7.154 4.835 1.00 93.62 185 GLU A O 1
ATOM 1509 N N . PRO A 1 186 ? -4.024 -8.783 5.531 1.00 95.81 186 PRO A N 1
ATOM 1510 C CA . PRO A 1 186 ? -3.246 -8.847 4.289 1.00 95.81 186 PRO A CA 1
ATOM 1511 C C . PRO A 1 186 ? -4.094 -8.989 3.019 1.00 95.81 186 PRO A C 1
ATOM 1513 O O . PRO A 1 186 ? -3.789 -8.351 2.018 1.00 95.81 186 PRO A O 1
ATOM 1516 N N . GLU A 1 187 ? -5.195 -9.744 3.063 1.00 95.56 187 GLU A N 1
ATOM 1517 C CA . GLU A 1 187 ? -6.132 -9.944 1.946 1.00 95.56 187 GLU A CA 1
ATOM 1518 C C . GLU A 1 187 ? -6.748 -8.637 1.426 1.00 95.56 187 GLU A C 1
ATOM 1520 O O . GLU A 1 187 ? -7.061 -8.505 0.240 1.00 95.56 187 GLU A O 1
ATOM 1525 N N . HIS A 1 188 ? -6.923 -7.649 2.304 1.00 95.31 188 HIS A N 1
ATOM 1526 C CA . HIS A 1 188 ? -7.415 -6.332 1.917 1.00 95.31 188 HIS A CA 1
ATOM 1527 C C . HIS A 1 188 ? -6.320 -5.507 1.239 1.00 95.31 188 HIS A C 1
ATOM 1529 O O . HIS A 1 188 ? -6.615 -4.753 0.313 1.00 95.31 188 HIS A O 1
ATOM 1535 N N . LEU A 1 189 ? -5.065 -5.657 1.675 1.00 95.56 189 LEU A N 1
ATOM 1536 C CA . LEU A 1 189 ? -3.924 -4.966 1.082 1.00 95.56 189 LEU A CA 1
ATOM 1537 C C . LEU A 1 189 ? -3.559 -5.563 -0.281 1.00 95.56 189 LEU A C 1
ATOM 1539 O O . LEU A 1 189 ? -3.388 -4.802 -1.227 1.00 95.56 189 LEU A O 1
ATOM 1543 N N . GLU A 1 190 ? -3.551 -6.894 -0.410 1.00 96.25 190 GLU A N 1
ATOM 1544 C CA . GLU A 1 190 ? -3.453 -7.609 -1.692 1.00 96.25 190 GLU A CA 1
ATOM 1545 C C . GLU A 1 190 ? -4.463 -7.036 -2.700 1.00 96.25 190 GLU A C 1
ATOM 1547 O O . GLU A 1 190 ? -4.077 -6.591 -3.780 1.00 96.25 190 GLU A O 1
ATOM 1552 N N . ARG A 1 191 ? -5.742 -6.931 -2.303 1.00 95.19 191 ARG A N 1
ATOM 1553 C CA . ARG A 1 191 ? -6.817 -6.373 -3.140 1.00 95.19 191 ARG A CA 1
ATOM 1554 C C . ARG A 1 191 ? -6.611 -4.896 -3.505 1.00 95.19 191 ARG A C 1
ATOM 1556 O O . ARG A 1 191 ? -6.966 -4.503 -4.614 1.00 95.19 191 ARG A O 1
ATOM 1563 N N . ILE A 1 192 ? -6.086 -4.071 -2.597 1.00 95.69 192 ILE A N 1
ATOM 1564 C CA . ILE A 1 192 ? -5.778 -2.652 -2.867 1.00 95.69 192 ILE A CA 1
ATOM 1565 C C . ILE A 1 192 ? -4.601 -2.526 -3.844 1.00 95.69 192 ILE A C 1
ATOM 1567 O O . ILE A 1 192 ? -4.632 -1.673 -4.729 1.00 95.69 192 ILE A O 1
ATOM 1571 N N . MET A 1 193 ? -3.607 -3.404 -3.716 1.00 93.94 193 MET A N 1
ATOM 1572 C CA . MET A 1 193 ? -2.409 -3.462 -4.555 1.00 93.94 193 MET A CA 1
ATOM 1573 C C . MET A 1 193 ? -2.595 -4.246 -5.867 1.00 93.94 193 MET A C 1
ATOM 1575 O O . MET A 1 193 ? -1.631 -4.459 -6.589 1.00 93.94 193 MET A O 1
ATOM 1579 N N . GLY A 1 194 ? -3.816 -4.684 -6.193 1.00 94.12 194 GLY A N 1
ATOM 1580 C CA . GLY A 1 194 ? -4.117 -5.400 -7.442 1.00 94.12 194 GLY A CA 1
ATOM 1581 C C . GLY A 1 194 ? -3.700 -6.878 -7.477 1.00 94.12 194 GLY A C 1
ATOM 1582 O O . GLY A 1 194 ? -3.895 -7.538 -8.496 1.00 94.12 194 GLY A O 1
ATOM 1583 N N . TYR A 1 195 ? -3.178 -7.426 -6.377 1.00 94.62 195 TYR A N 1
ATOM 1584 C CA . TYR A 1 195 ? -2.827 -8.841 -6.273 1.00 94.62 195 TYR A CA 1
ATOM 1585 C C . TYR A 1 195 ? -4.071 -9.735 -6.121 1.00 94.62 195 TYR A C 1
ATOM 1587 O O . TYR A 1 195 ? -5.094 -9.305 -5.576 1.00 94.62 195 TYR A O 1
ATOM 1595 N N . PRO A 1 196 ? -3.992 -11.015 -6.539 1.00 93.75 196 PRO A N 1
ATOM 1596 C CA . PRO A 1 196 ? -5.005 -12.009 -6.207 1.00 93.75 196 PRO A CA 1
ATOM 1597 C C . PRO A 1 196 ? -5.220 -12.109 -4.691 1.00 93.75 196 PRO A C 1
ATOM 1599 O O . PRO A 1 196 ? -4.269 -12.089 -3.909 1.00 93.75 196 PRO A O 1
ATOM 1602 N N . VAL A 1 197 ? -6.471 -12.272 -4.264 1.00 92.94 197 VAL A N 1
ATOM 1603 C CA . VAL A 1 197 ? -6.789 -12.481 -2.845 1.00 92.94 197 VAL A CA 1
ATOM 1604 C C . VAL A 1 197 ? -6.180 -13.808 -2.379 1.00 92.94 197 VAL A C 1
ATOM 1606 O O . VAL A 1 197 ? -6.382 -14.839 -3.021 1.00 92.94 197 VAL A O 1
ATOM 1609 N N . ARG A 1 198 ? -5.467 -13.769 -1.247 1.00 94.69 198 ARG A N 1
ATOM 1610 C CA . ARG A 1 198 ? -4.594 -14.808 -0.669 1.00 94.69 198 ARG A CA 1
ATOM 1611 C C . ARG A 1 198 ? -3.278 -15.051 -1.419 1.00 94.69 198 ARG A C 1
ATOM 1613 O O . ARG A 1 198 ? -2.633 -16.066 -1.168 1.00 94.69 198 ARG A O 1
ATOM 1620 N N . HIS A 1 199 ? -2.824 -14.136 -2.280 1.00 95.06 199 HIS A N 1
ATOM 1621 C CA . HIS A 1 199 ? -1.543 -14.282 -2.991 1.00 95.06 199 HIS A CA 1
ATOM 1622 C C . HIS A 1 199 ? -0.344 -14.500 -2.051 1.00 95.06 199 HIS A C 1
ATOM 1624 O O . HIS A 1 199 ? 0.530 -15.309 -2.352 1.00 95.06 199 HIS A O 1
ATOM 1630 N N . THR A 1 200 ? -0.323 -13.844 -0.886 1.00 95.19 200 THR A N 1
ATOM 1631 C CA . THR A 1 200 ? 0.739 -14.012 0.121 1.00 95.19 200 THR A CA 1
ATOM 1632 C C . THR A 1 200 ? 0.451 -15.113 1.146 1.00 95.19 200 THR A C 1
ATOM 1634 O O . THR A 1 200 ? 1.210 -15.259 2.101 1.00 95.19 200 THR A O 1
ATOM 1637 N N . GLN A 1 201 ? -0.616 -15.909 0.989 1.00 93.69 201 GLN A N 1
ATOM 1638 C CA . GLN A 1 201 ? -0.952 -17.009 1.907 1.00 93.69 201 GLN A CA 1
ATOM 1639 C C . GLN A 1 201 ? -0.073 -18.255 1.657 1.00 93.69 201 GLN A C 1
ATOM 1641 O O . GLN A 1 201 ? -0.556 -19.371 1.464 1.00 93.69 201 GLN A O 1
ATOM 1646 N N . VAL A 1 202 ? 1.245 -18.052 1.652 1.00 87.19 202 VAL A N 1
ATOM 1647 C CA . VAL A 1 202 ? 2.265 -19.097 1.520 1.00 87.19 202 VAL A CA 1
ATOM 1648 C C . VAL A 1 202 ? 2.377 -19.867 2.839 1.00 87.19 202 VAL A C 1
ATOM 1650 O O . VAL A 1 202 ? 2.295 -19.290 3.925 1.00 87.19 202 VAL A O 1
ATOM 1653 N N . ALA A 1 203 ? 2.567 -21.186 2.760 1.00 82.69 203 ALA A N 1
ATOM 1654 C CA . ALA A 1 203 ? 2.702 -22.032 3.942 1.00 82.69 203 ALA A CA 1
ATOM 1655 C C . ALA A 1 203 ? 3.874 -21.569 4.832 1.00 82.69 203 ALA A C 1
ATOM 1657 O O . ALA A 1 203 ? 5.002 -21.430 4.365 1.00 82.69 203 ALA A O 1
ATOM 1658 N N . GLY A 1 204 ? 3.592 -21.344 6.118 1.00 83.25 204 GLY A N 1
ATOM 1659 C CA . GLY A 1 204 ? 4.568 -20.900 7.119 1.00 83.25 204 GLY A CA 1
ATOM 1660 C C . GLY A 1 204 ? 4.670 -19.383 7.328 1.00 83.25 204 GLY A C 1
ATOM 1661 O O . GLY A 1 204 ? 5.204 -18.981 8.355 1.00 83.25 204 GLY A O 1
ATOM 1662 N N . PHE A 1 205 ? 4.130 -18.544 6.435 1.00 91.69 205 PHE A N 1
ATOM 1663 C CA . PHE A 1 205 ? 4.228 -17.082 6.565 1.00 91.69 205 PHE A CA 1
ATOM 1664 C C . PHE A 1 205 ? 3.262 -16.533 7.630 1.00 91.69 205 PHE A C 1
ATOM 1666 O O . PHE A 1 205 ? 2.043 -16.703 7.535 1.00 91.69 205 PHE A O 1
ATOM 1673 N N . SER A 1 206 ? 3.795 -15.808 8.615 1.00 93.56 206 SER A N 1
ATOM 1674 C CA . SER A 1 206 ? 3.010 -15.041 9.589 1.00 93.56 206 SER A CA 1
ATOM 1675 C C . SER A 1 206 ? 2.416 -13.762 8.983 1.00 93.56 206 SER A C 1
ATOM 1677 O O . SER A 1 206 ? 2.876 -13.259 7.958 1.00 93.56 206 SER A O 1
ATOM 1679 N N . THR A 1 207 ? 1.421 -13.166 9.650 1.00 92.81 207 THR A N 1
ATOM 1680 C CA . THR A 1 207 ? 0.807 -11.895 9.219 1.00 92.81 207 THR A CA 1
ATOM 1681 C C . THR A 1 207 ? 1.837 -10.774 9.026 1.00 92.81 207 THR A C 1
ATOM 1683 O O . THR A 1 207 ? 1.734 -10.023 8.060 1.00 92.81 207 THR A O 1
ATOM 1686 N N . THR A 1 208 ? 2.867 -10.686 9.878 1.00 94.06 208 THR A N 1
ATOM 1687 C CA . THR A 1 208 ? 3.950 -9.699 9.717 1.00 94.06 208 THR A CA 1
ATOM 1688 C C . THR A 1 208 ? 4.782 -9.964 8.462 1.00 94.06 208 THR A C 1
ATOM 1690 O O . THR A 1 208 ? 5.061 -9.020 7.730 1.00 94.06 208 THR A O 1
ATOM 1693 N N . GLU A 1 209 ? 5.130 -11.216 8.153 1.00 95.00 209 GLU A N 1
ATOM 1694 C CA . GLU A 1 209 ? 5.896 -11.552 6.939 1.00 95.00 209 GLU A CA 1
ATOM 1695 C C . GLU A 1 209 ? 5.079 -11.314 5.661 1.00 95.00 209 GLU A C 1
ATOM 1697 O O . GLU A 1 209 ? 5.615 -10.820 4.668 1.00 95.00 209 GLU A O 1
ATOM 1702 N N . ARG A 1 210 ? 3.764 -11.573 5.695 1.00 95.81 210 ARG A N 1
ATOM 1703 C CA . ARG A 1 210 ? 2.836 -11.230 4.603 1.00 95.81 210 ARG A CA 1
ATOM 1704 C C . ARG A 1 210 ? 2.776 -9.719 4.356 1.00 95.81 210 ARG A C 1
ATOM 1706 O O . ARG A 1 210 ? 2.920 -9.277 3.217 1.00 95.81 210 ARG A O 1
ATOM 1713 N N . LEU A 1 211 ? 2.625 -8.920 5.415 1.00 94.56 211 LEU A N 1
ATOM 1714 C CA . LEU A 1 211 ? 2.594 -7.455 5.320 1.00 94.56 211 LEU A CA 1
ATOM 1715 C C . LEU A 1 211 ? 3.950 -6.863 4.894 1.00 94.56 211 LEU A C 1
ATOM 1717 O O . LEU A 1 211 ? 3.977 -5.949 4.074 1.00 94.56 211 LEU A O 1
ATOM 1721 N N . GLU A 1 212 ? 5.071 -7.395 5.391 1.00 94.00 212 GLU A N 1
ATOM 1722 C CA . GLU A 1 212 ? 6.427 -6.974 4.998 1.00 94.00 212 GLU A CA 1
ATOM 1723 C C . GLU A 1 212 ? 6.748 -7.351 3.539 1.00 94.00 212 GLU A C 1
ATOM 1725 O O . GLU A 1 212 ? 7.445 -6.608 2.849 1.00 94.00 212 GLU A O 1
ATOM 1730 N N . SER A 1 213 ? 6.184 -8.455 3.037 1.00 93.88 213 SER A N 1
ATOM 1731 C CA . SER A 1 213 ? 6.261 -8.824 1.617 1.00 93.88 213 SER A CA 1
ATOM 1732 C C . SER A 1 213 ? 5.496 -7.823 0.745 1.00 93.88 213 SER A C 1
ATOM 1734 O O . SER A 1 213 ? 6.053 -7.293 -0.216 1.00 93.88 213 SER A O 1
ATOM 1736 N N . LEU A 1 214 ? 4.249 -7.491 1.103 1.00 94.44 214 LEU A N 1
ATOM 1737 C CA . LEU A 1 214 ? 3.420 -6.521 0.366 1.00 94.44 214 LEU A CA 1
ATOM 1738 C C . LEU A 1 214 ? 4.036 -5.113 0.381 1.00 94.44 214 LEU A C 1
ATOM 1740 O O . LEU A 1 214 ? 4.126 -4.461 -0.654 1.00 94.44 214 LEU A O 1
ATOM 1744 N N . LYS A 1 215 ? 4.557 -4.675 1.531 1.00 92.94 215 LYS A N 1
ATOM 1745 C CA . LYS A 1 215 ? 5.293 -3.410 1.707 1.00 92.94 215 LYS A CA 1
ATOM 1746 C C . LYS A 1 215 ? 6.410 -3.204 0.677 1.00 92.94 215 LYS A C 1
ATOM 1748 O O . LYS A 1 215 ? 6.608 -2.077 0.226 1.00 92.94 215 LYS A O 1
ATOM 1753 N N . HIS A 1 216 ? 7.107 -4.278 0.304 1.00 91.56 216 HIS A N 1
ATOM 1754 C CA . HIS A 1 216 ? 8.213 -4.276 -0.657 1.00 91.56 216 HIS A CA 1
ATOM 1755 C C . HIS A 1 216 ? 7.836 -4.794 -2.059 1.00 91.56 216 HIS A C 1
ATOM 1757 O O . HIS A 1 216 ? 8.705 -4.896 -2.922 1.00 91.56 216 HIS A O 1
ATOM 1763 N N . SER A 1 217 ? 6.560 -5.102 -2.303 1.00 92.50 217 SER A N 1
ATOM 1764 C CA . SER A 1 217 ? 6.043 -5.531 -3.609 1.00 92.50 217 SER A CA 1
ATOM 1765 C C . SER A 1 217 ? 5.615 -4.335 -4.466 1.00 92.50 217 SER A C 1
ATOM 1767 O O . SER A 1 217 ? 5.188 -3.315 -3.924 1.00 92.50 217 SER A O 1
ATOM 1769 N N . PHE A 1 218 ? 5.708 -4.444 -5.795 1.00 91.12 218 PHE A N 1
ATOM 1770 C CA . PHE A 1 218 ? 5.219 -3.421 -6.737 1.00 91.12 218 PHE A CA 1
ATOM 1771 C C . PHE A 1 218 ? 3.695 -3.238 -6.681 1.00 91.12 218 PHE A C 1
ATOM 1773 O O . PHE A 1 218 ? 3.002 -3.933 -5.938 1.00 91.12 218 PHE A O 1
ATOM 1780 N N . GLN A 1 219 ? 3.195 -2.256 -7.430 1.00 87.19 219 GLN A N 1
ATOM 1781 C CA . GLN A 1 219 ? 1.778 -1.983 -7.640 1.00 87.19 219 GLN A CA 1
ATOM 1782 C C . GLN A 1 219 ? 1.553 -1.423 -9.050 1.00 87.19 219 GLN A C 1
ATOM 1784 O O . GLN A 1 219 ? 2.445 -0.676 -9.512 1.00 87.19 219 GLN A O 1
#

Secondary structure (DSSP, 8-state):
---------------------------PPPPS-----TTTSSSSP-EEEE-S---HHHHHHHHHHTTTPPPEEEEGGGTSSB--EEEEEE----TT----SSPPPSSHHHH-GGGGGG--TT----SBS------TTHHHHHHHHHHHHHHTTT---HHHHHHHHHHHHHTT-EEEETTEEE---HHHHHHHTTPPTTTT--TT--HHHHHHHHHTS--

Organism: NCBI:txid56029

InterPro domains:
  IPR029063 S-adenosyl-L-methionine-dependent methyltransferase superfamily [SSF53335] (28-211)
  IPR030380 SAM-dependent methyltransferase DRM [PS51680] (32-219)
  IPR050390 DNA Cytosine-5 Methyltransferase [PTHR23068] (25-219)

Sequence (219 aa):
SSLWMPASQRHVGHNAGWLDKQGMPQRSMPDSCRVLDNRVAKPPYFFYGNITNLSQDSWVKVSQFLYSVQPEFINAQFFSALVRKEGYVHNLPTEDRFHIHPKPPMTIQEALPHTGKWWPSWDARKQLSCISSETKGIPQLCDRLGRMLTDSRGFLTVEQQKELLHQCRTLNLVWVGQHKLAPLEPEHLERIMGYPVRHTQVAGFSTTERLESLKHSFQ

Radius of gyration: 24.53 Å; chains: 1; bounding box: 46×102×58 Å

pLDDT: mean 83.1, std 22.23, range [23.84, 96.81]

Foldseek 3Di:
DDDDDDDDDDDDDDDDDDDDPDPDDPDDDDPLCPPDPPVLLDPPKDKDKDQDPDDPVRQCVVCVVSVVFHWDWDFCLVQFQAGTIMTMGISDDPPPDDDDPPGFHNFPCSLPVQQPVQDDPLQPRGHAHAQDLDDPCQVVVQVVQLVVCVVCVNDDDPVNSVVVSVVCNNQVWTGPDNSGIDGDFLQSLCRRQVHDRCPLVDPPDDRSNSSVVSRGDHD